Protein AF-A0A482Z2C3-F1 (afdb_monomer_lite)

Secondary structure (DSSP, 8-state):
-PPP-----SS-HHHHHHHHHHHHHTTSSPPP--S----------PPP-S-SPPPPEEETTEEEPEEE-TTT--EEESS-TT-SSTT-----B-HHHHHSTTSSPTT-BPPPHHHHHHHTGGGT--SHHHHHHSTT------EEETTTTTEEESTTTEEEEE---SS--EEEEE-GGG--S---SEEEESS--TTSBBB---EE-

Sequence (205 aa):
TKKAYLVISDVSKKIAKDIKADLVIRGTFKTPTSATPPEIEIKRFSPPPLPLPLPAISFKGLTYKQVVSPYTKKVWLDRNLGAEKVAADGGYYKLEQAKKIGTCPFGFDMPSWKTLEAETTGAGVKNVDDAFNSFLAIPAAGFKNIVNKYRLTSQGSLVAMWVNDKEKNSLTILDNRVGGGDMTPLQFVHNSNPANGFSVRCVKD

Radius of gyration: 23.28 Å; chains: 1; bounding box: 59×38×66 Å

pLDDT: mean 81.71, std 19.55, range [36.03, 98.38]

Structure (mmCIF, N/CA/C/O backbone):
data_AF-A0A482Z2C3-F1
#
_entry.id   AF-A0A482Z2C3-F1
#
loop_
_atom_site.group_PDB
_atom_site.id
_atom_site.type_symbol
_atom_site.label_atom_id
_atom_site.label_alt_id
_atom_site.label_comp_id
_atom_site.label_asym_id
_atom_site.label_entity_id
_atom_site.label_seq_id
_atom_site.pdbx_PDB_ins_code
_atom_site.Cartn_x
_atom_site.Cartn_y
_atom_site.Cartn_z
_atom_site.occupancy
_atom_site.B_iso_or_equiv
_atom_site.auth_seq_id
_atom_site.auth_comp_id
_atom_site.auth_asym_id
_atom_site.auth_atom_id
_atom_site.pdbx_PDB_model_num
ATOM 1 N N . THR A 1 1 ? -20.191 15.382 48.439 1.00 42.34 1 THR A N 1
ATOM 2 C CA . THR A 1 1 ? -20.975 16.044 47.371 1.00 42.34 1 THR A CA 1
ATOM 3 C C . THR A 1 1 ? -20.406 15.669 46.009 1.00 42.34 1 THR A C 1
ATOM 5 O O . THR A 1 1 ? -19.441 16.269 45.557 1.00 42.34 1 THR A O 1
ATOM 8 N N . LYS A 1 2 ? -20.932 14.623 45.357 1.00 40.09 2 LYS A N 1
ATOM 9 C CA . LYS A 1 2 ? -20.481 14.238 44.008 1.00 40.09 2 LYS A CA 1
ATOM 10 C C . LYS A 1 2 ? -21.365 14.938 42.974 1.00 40.09 2 LYS A C 1
ATOM 12 O O . LYS A 1 2 ? -22.570 14.718 42.955 1.00 40.09 2 LYS A O 1
ATOM 17 N N . LYS A 1 3 ? -20.774 15.818 42.162 1.00 42.91 3 LYS A N 1
ATOM 18 C CA . LYS A 1 3 ? -21.429 16.412 40.988 1.00 42.91 3 LYS A CA 1
ATOM 19 C C . LYS A 1 3 ? -21.532 15.334 39.902 1.00 42.91 3 LYS A C 1
ATOM 21 O O . LYS A 1 3 ? -20.558 14.624 39.666 1.00 42.91 3 LYS A O 1
ATOM 26 N N . ALA A 1 4 ? -22.696 15.196 39.272 1.00 46.28 4 ALA A N 1
ATOM 27 C CA . ALA A 1 4 ? -22.855 14.331 38.110 1.00 46.28 4 ALA A CA 1
ATOM 28 C C . ALA A 1 4 ? -22.290 15.044 36.876 1.00 46.28 4 ALA A C 1
ATOM 30 O O . ALA A 1 4 ? -22.650 16.188 36.596 1.00 46.28 4 ALA A O 1
ATOM 31 N N . TYR A 1 5 ? -21.398 14.369 36.156 1.00 46.47 5 TYR A N 1
ATOM 32 C CA . TYR A 1 5 ? -20.830 14.846 34.902 1.00 46.47 5 TYR A CA 1
ATOM 33 C C . TYR A 1 5 ? -21.137 13.826 33.813 1.00 46.47 5 TYR A C 1
ATOM 35 O O . TYR A 1 5 ? -20.939 12.629 34.010 1.00 46.47 5 TYR A O 1
ATOM 43 N N . LEU A 1 6 ? -21.600 14.310 32.664 1.00 53.69 6 LEU A N 1
ATOM 44 C CA . LEU A 1 6 ? -21.625 13.535 31.432 1.00 53.69 6 LEU A CA 1
ATOM 45 C C . LEU A 1 6 ? -20.291 13.777 30.724 1.00 53.69 6 LEU A C 1
ATOM 47 O O . LEU A 1 6 ? -20.011 14.899 30.301 1.00 53.69 6 LEU A O 1
ATOM 51 N N . VAL A 1 7 ? -19.456 12.744 30.641 1.00 55.78 7 VAL A N 1
ATOM 52 C CA . VAL A 1 7 ? -18.196 12.803 29.895 1.00 55.78 7 VAL A CA 1
ATOM 53 C C . VAL A 1 7 ? -18.480 12.356 28.466 1.00 55.78 7 VAL A C 1
ATOM 55 O O . VAL A 1 7 ? -18.933 11.237 28.247 1.00 55.78 7 VAL A O 1
ATOM 58 N N . ILE A 1 8 ? -18.233 13.246 27.507 1.00 54.41 8 ILE A N 1
ATOM 59 C CA . ILE A 1 8 ? -18.335 12.967 26.073 1.00 54.41 8 ILE A CA 1
ATOM 60 C C . ILE A 1 8 ? -16.905 13.007 25.526 1.00 54.41 8 ILE A C 1
ATOM 62 O O . ILE A 1 8 ? -16.284 14.071 25.535 1.00 54.41 8 ILE A O 1
ATOM 66 N N . SER A 1 9 ? -16.368 11.858 25.112 1.00 62.22 9 SER A N 1
ATOM 67 C CA . SER A 1 9 ? -15.068 11.750 24.437 1.00 62.22 9 SER A CA 1
ATOM 68 C C . SER A 1 9 ? -15.247 11.606 22.922 1.00 62.22 9 SER A C 1
ATOM 70 O O . SER A 1 9 ? -16.359 11.403 22.438 1.00 62.22 9 SER A O 1
ATOM 72 N N . ASP A 1 10 ? -14.150 11.759 22.175 1.00 64.94 10 ASP A N 1
ATOM 73 C CA . ASP A 1 10 ? -14.062 11.416 20.744 1.00 64.94 10 ASP A CA 1
ATOM 74 C C . ASP A 1 10 ? -14.979 12.223 19.802 1.00 64.94 10 ASP A C 1
ATOM 76 O O . ASP A 1 10 ? -15.308 11.795 18.698 1.00 64.94 10 ASP A O 1
ATOM 80 N N . VAL A 1 11 ? -15.351 13.442 20.211 1.00 67.56 11 VAL A N 1
ATOM 81 C CA . VAL A 1 11 ? -16.092 14.408 19.385 1.00 67.56 11 VAL A CA 1
ATOM 82 C C . VAL A 1 11 ? -15.354 15.742 19.274 1.00 67.56 11 VAL A C 1
ATOM 84 O O . VAL A 1 11 ? -14.621 16.159 20.173 1.00 67.56 11 VAL A O 1
ATOM 87 N N . SER A 1 12 ? -15.572 16.466 18.172 1.00 70.06 12 SER A N 1
ATOM 88 C CA . SER A 1 12 ? -15.035 17.822 18.019 1.00 70.06 12 SER A CA 1
ATOM 89 C C . SER A 1 12 ? -15.677 18.796 19.018 1.00 70.06 12 SER A C 1
ATOM 91 O O . SER A 1 12 ? -16.823 18.623 19.440 1.00 70.06 12 SER A O 1
ATOM 93 N N . LYS A 1 13 ? -14.976 19.893 19.344 1.00 69.25 13 LYS A N 1
ATOM 94 C CA . LYS A 1 13 ? -15.501 20.957 20.228 1.00 69.25 13 LYS A CA 1
ATOM 95 C C . LYS A 1 13 ? -16.851 21.516 19.760 1.00 69.25 13 LYS A C 1
ATOM 97 O O . LYS A 1 13 ? -17.661 21.921 20.590 1.00 69.25 13 LYS A O 1
ATOM 102 N N . LYS A 1 14 ? -17.084 21.539 18.443 1.00 73.81 14 LYS A N 1
ATOM 103 C CA . LYS A 1 14 ? -18.344 21.987 17.840 1.00 73.81 14 LYS A CA 1
ATOM 104 C C . LYS A 1 14 ? -19.483 21.023 18.183 1.00 73.81 14 LYS A C 1
ATOM 106 O O . LYS A 1 14 ? -20.462 21.443 18.784 1.00 73.81 14 LYS A O 1
ATOM 111 N N . ILE A 1 15 ? -19.284 19.730 17.924 1.00 61.50 15 ILE A N 1
ATOM 112 C CA . ILE A 1 15 ? -20.267 18.674 18.214 1.00 61.50 15 ILE A CA 1
ATOM 113 C C . ILE A 1 15 ? -20.588 18.620 19.715 1.00 61.50 15 ILE A C 1
ATOM 115 O O . ILE A 1 15 ? -21.753 18.541 20.092 1.00 61.50 15 ILE A O 1
ATOM 119 N N . ALA A 1 16 ? -19.583 18.748 20.586 1.00 70.38 16 ALA A N 1
ATOM 120 C CA . ALA A 1 16 ? -19.804 18.794 22.034 1.00 70.38 16 ALA A CA 1
ATOM 121 C C . ALA A 1 16 ? -20.709 19.968 22.463 1.00 70.38 16 ALA A C 1
ATOM 123 O O . ALA A 1 16 ? -21.526 19.829 23.377 1.00 70.38 16 ALA A O 1
ATOM 124 N N . LYS A 1 17 ? -20.577 21.128 21.806 1.00 75.31 17 LYS A N 1
ATOM 125 C CA . LYS A 1 17 ? -21.397 22.316 22.079 1.00 75.31 17 LYS A CA 1
ATOM 126 C C . LYS A 1 17 ? -22.841 22.121 21.618 1.00 75.31 17 LYS A C 1
ATOM 128 O O . LYS A 1 17 ? -23.755 22.497 22.349 1.00 75.31 17 LYS A O 1
ATOM 133 N N . ASP A 1 18 ? -23.026 21.493 20.463 1.00 73.94 18 ASP A N 1
ATOM 134 C CA . ASP A 1 18 ? -24.343 21.215 19.889 1.00 73.94 18 ASP A CA 1
ATOM 135 C C . ASP A 1 18 ? -25.102 20.175 20.731 1.00 73.94 18 ASP A C 1
ATOM 137 O O . ASP A 1 18 ? -26.259 20.395 21.082 1.00 73.94 18 ASP A O 1
ATOM 141 N N . ILE A 1 19 ? -24.422 19.108 21.178 1.00 68.56 19 ILE A N 1
ATOM 142 C CA . ILE A 1 19 ? -24.988 18.111 22.106 1.00 68.56 19 ILE A CA 1
ATOM 143 C C . ILE A 1 19 ? -25.403 18.773 23.421 1.00 68.56 19 ILE A C 1
ATOM 145 O O . ILE A 1 19 ? -26.490 18.522 23.935 1.00 68.56 19 ILE A O 1
ATOM 149 N N . LYS A 1 20 ? -24.562 19.655 23.973 1.00 76.75 20 LYS A N 1
ATOM 150 C CA . LYS A 1 20 ? -24.897 20.384 25.200 1.00 76.75 20 LYS A CA 1
ATOM 151 C C . LYS A 1 20 ? -26.154 21.242 25.024 1.00 76.75 20 LYS A C 1
ATOM 153 O O . LYS A 1 20 ? -26.979 21.277 25.931 1.00 76.75 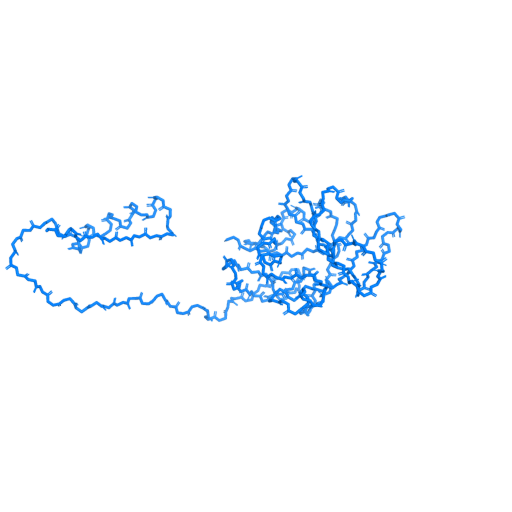20 LYS A O 1
ATOM 158 N N . ALA A 1 21 ? -26.293 21.934 23.895 1.00 73.06 21 ALA A N 1
ATOM 159 C CA . ALA A 1 21 ? -27.466 22.757 23.609 1.00 73.06 21 ALA A CA 1
ATOM 160 C C . ALA A 1 21 ? -28.736 21.902 23.467 1.00 73.06 21 ALA A C 1
ATOM 162 O O . ALA A 1 21 ? -29.752 22.209 24.084 1.00 73.06 21 ALA A O 1
ATOM 163 N N . ASP A 1 22 ? -28.654 20.792 22.733 1.00 72.12 22 ASP A N 1
ATOM 164 C CA . ASP A 1 22 ? -29.759 19.850 22.535 1.00 72.12 22 ASP A CA 1
ATOM 165 C C . ASP A 1 22 ? -30.217 19.202 23.855 1.00 72.12 22 ASP A C 1
ATOM 167 O O . ASP A 1 22 ? -31.411 19.158 24.141 1.00 72.12 22 ASP A O 1
ATOM 171 N N . LEU A 1 23 ? -29.286 18.800 24.729 1.00 64.00 23 LEU A N 1
ATOM 172 C CA . LEU A 1 23 ? -29.603 18.227 26.046 1.00 64.00 23 LEU A CA 1
ATOM 173 C C . LEU A 1 23 ? -30.301 19.213 26.996 1.00 64.00 23 LEU A C 1
ATOM 175 O O . LEU A 1 23 ? -31.084 18.794 27.855 1.00 64.00 23 LEU A O 1
ATOM 179 N N . VAL A 1 24 ? -30.010 20.510 26.859 1.00 66.56 24 VAL A N 1
ATOM 180 C CA . VAL A 1 24 ? -30.693 21.581 27.598 1.00 66.56 24 VAL A CA 1
ATOM 181 C C . VAL A 1 24 ? -32.095 21.804 27.027 1.00 66.56 24 VAL A C 1
ATOM 183 O O . VAL A 1 24 ? -33.053 21.887 27.791 1.00 66.56 24 VAL A O 1
ATOM 186 N N . ILE A 1 25 ? -32.236 21.824 25.697 1.00 66.38 25 ILE A N 1
ATOM 187 C CA . ILE A 1 25 ? -33.523 22.002 25.002 1.00 66.38 25 ILE A CA 1
ATOM 188 C C . ILE A 1 25 ? -34.478 20.832 25.278 1.00 66.38 25 ILE A C 1
ATOM 190 O O . ILE A 1 25 ? -35.661 21.046 25.528 1.00 66.38 25 ILE A O 1
ATOM 194 N N . ARG A 1 26 ? -33.971 19.594 25.297 1.00 58.97 26 ARG A N 1
ATOM 195 C CA . ARG A 1 26 ? -34.762 18.377 25.560 1.00 58.97 26 ARG A CA 1
ATOM 196 C C . ARG A 1 26 ? -35.126 18.178 27.032 1.00 58.97 26 ARG A C 1
ATOM 198 O O . ARG A 1 26 ? -35.707 17.154 27.382 1.00 58.97 26 ARG A O 1
ATOM 205 N N . GLY A 1 27 ? -34.762 19.108 27.918 1.00 56.28 27 GLY A N 1
ATOM 206 C CA . GLY A 1 27 ? -35.081 19.040 29.348 1.00 56.28 27 GLY A CA 1
ATOM 207 C C . GLY A 1 27 ? -34.382 17.905 30.111 1.00 56.28 27 GLY A C 1
ATOM 208 O O . GLY A 1 27 ? -34.637 17.725 31.300 1.00 56.28 27 GLY A O 1
ATOM 209 N N . THR A 1 28 ? -33.484 17.160 29.457 1.00 53.22 28 THR A N 1
ATOM 210 C CA . THR A 1 28 ? -32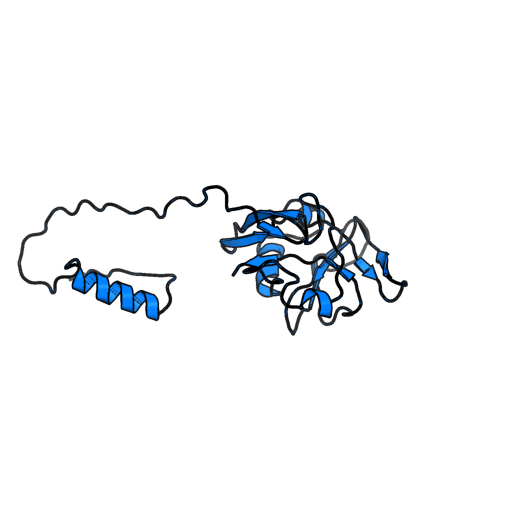.655 16.093 30.047 1.00 53.22 28 THR A CA 1
ATOM 211 C C . THR A 1 28 ? -31.584 16.620 30.998 1.00 53.22 28 THR A C 1
ATOM 213 O O . THR A 1 28 ? -31.044 15.872 31.809 1.00 53.22 28 THR A O 1
ATOM 216 N N . PHE A 1 29 ? -31.296 17.918 30.933 1.00 49.09 29 PHE A N 1
ATOM 217 C CA . PHE A 1 29 ? -30.485 18.633 31.904 1.00 49.09 29 PHE A CA 1
ATOM 218 C C . PHE A 1 29 ? -31.367 19.690 32.574 1.00 49.09 29 PHE A C 1
ATOM 220 O O . PHE A 1 29 ? -31.613 20.753 32.010 1.00 49.09 29 PHE A O 1
ATOM 227 N N . LYS A 1 30 ? -31.863 19.403 33.781 1.00 50.94 30 LYS A N 1
ATOM 228 C CA . LYS A 1 30 ? -32.487 20.422 34.633 1.00 50.94 30 LYS A CA 1
ATOM 229 C C . LYS A 1 30 ? -31.436 20.997 35.571 1.00 50.94 30 LYS A C 1
ATOM 231 O O . LYS A 1 30 ? -30.691 20.254 36.211 1.00 50.94 30 LYS A O 1
ATOM 236 N N . THR A 1 31 ? -31.389 22.320 35.686 1.00 46.81 31 THR A N 1
ATOM 237 C CA . THR A 1 31 ? -30.753 22.981 36.829 1.00 46.81 31 THR A CA 1
ATOM 238 C C . THR A 1 31 ? -31.419 22.445 38.104 1.00 46.81 31 THR A C 1
ATOM 240 O O . THR A 1 31 ? -32.646 22.359 38.145 1.00 46.81 31 THR A O 1
ATOM 243 N N . PRO A 1 32 ? -30.659 22.001 39.117 1.00 44.28 32 PRO A N 1
ATOM 244 C CA . PRO A 1 32 ? -31.225 21.209 40.202 1.00 44.28 32 PRO A CA 1
ATOM 245 C C . PRO A 1 32 ? -32.187 22.043 41.057 1.00 44.28 32 PRO A C 1
ATOM 247 O O . PRO A 1 32 ? -31.799 23.051 41.642 1.00 44.28 32 PRO A O 1
ATOM 250 N N . THR A 1 33 ? -33.444 21.606 41.153 1.00 48.34 33 THR A N 1
ATOM 251 C CA . THR A 1 33 ? -34.429 22.111 42.120 1.00 48.34 33 THR A CA 1
ATOM 252 C C . THR A 1 33 ? -35.294 20.930 42.588 1.00 48.34 33 THR A C 1
ATOM 254 O O . THR A 1 33 ? -36.102 20.419 41.825 1.00 48.34 33 THR A O 1
ATOM 257 N N . SER A 1 34 ? -35.100 20.509 43.846 1.00 44.84 34 SER A N 1
ATOM 258 C CA . SER A 1 34 ? -35.964 19.617 44.655 1.00 44.84 34 SER A CA 1
ATOM 259 C C . SER A 1 34 ? -35.967 18.078 44.436 1.00 44.84 34 SER A C 1
ATOM 261 O O . SER A 1 34 ? -36.562 17.538 43.512 1.00 44.84 34 SER A O 1
ATOM 263 N N . ALA A 1 35 ? -35.280 17.387 45.360 1.00 50.75 35 ALA A N 1
ATOM 264 C CA . ALA A 1 35 ? -35.746 16.397 46.357 1.00 50.75 35 ALA A CA 1
ATOM 265 C C . ALA A 1 35 ? -36.648 15.170 46.049 1.00 50.75 35 ALA A C 1
ATOM 267 O O . ALA A 1 35 ? -37.301 14.688 46.974 1.00 50.75 35 ALA A O 1
ATOM 268 N N . THR A 1 36 ? -36.639 14.549 44.866 1.00 44.94 36 THR A N 1
ATOM 269 C CA . THR A 1 36 ? -36.978 13.100 44.780 1.00 44.94 36 THR A CA 1
ATOM 270 C C . THR A 1 36 ? -36.330 12.457 43.546 1.00 44.94 36 THR A C 1
ATOM 272 O O . THR A 1 36 ? -36.512 12.995 42.454 1.00 44.94 36 THR A O 1
ATOM 275 N N . PRO A 1 37 ? -35.552 11.358 43.655 1.00 40.34 37 PRO A N 1
ATOM 276 C CA . PRO A 1 37 ? -34.931 10.744 42.487 1.00 40.34 37 PRO A CA 1
ATOM 277 C C . PRO A 1 37 ? -35.918 9.794 41.789 1.00 40.34 37 PRO A C 1
ATOM 279 O O . PRO A 1 37 ? -36.349 8.827 42.416 1.00 40.34 37 PRO A O 1
ATOM 282 N N . PRO A 1 38 ? -36.273 10.018 40.511 1.00 40.44 38 PRO A N 1
ATOM 283 C CA . PRO A 1 38 ? -36.929 8.990 39.714 1.00 40.44 38 PRO A CA 1
ATOM 284 C C . PRO A 1 38 ? -35.944 7.850 39.421 1.00 40.44 38 PRO A C 1
ATOM 286 O O . PRO A 1 38 ? -34.760 8.086 39.166 1.00 40.44 38 PRO A O 1
ATOM 289 N N . GLU A 1 39 ? -36.438 6.614 39.446 1.00 38.44 39 GLU A N 1
ATOM 290 C CA . GLU A 1 39 ? -35.716 5.439 38.963 1.00 38.44 39 GLU A CA 1
ATOM 291 C C . GLU A 1 39 ? -35.520 5.581 37.447 1.00 38.44 39 GLU A C 1
ATOM 293 O O . GLU A 1 39 ? -36.470 5.538 36.667 1.00 38.44 39 GLU A O 1
ATOM 298 N N . ILE A 1 40 ? -34.285 5.862 37.027 1.00 37.97 40 ILE A N 1
ATOM 299 C CA . ILE A 1 40 ? -33.948 6.025 35.613 1.00 37.97 40 ILE A CA 1
ATOM 300 C C . ILE A 1 40 ? -33.569 4.653 35.068 1.00 37.97 40 ILE A C 1
ATOM 302 O O . ILE A 1 40 ? -32.478 4.145 35.336 1.00 37.97 40 ILE A O 1
ATOM 306 N N . GLU A 1 41 ? -34.449 4.084 34.250 1.00 38.03 41 GLU A N 1
ATOM 307 C CA . GLU A 1 41 ? -34.100 2.977 33.368 1.00 38.03 41 GLU A CA 1
ATOM 308 C C . GLU A 1 41 ? -33.098 3.498 32.324 1.00 38.03 41 GLU A C 1
ATOM 310 O O . GLU A 1 41 ? -33.445 4.171 31.349 1.00 38.03 41 GLU A O 1
ATOM 315 N N . ILE A 1 42 ? -31.808 3.248 32.561 1.00 38.28 42 ILE A N 1
ATOM 316 C CA . ILE A 1 42 ? -30.740 3.618 31.632 1.00 38.28 42 ILE A CA 1
ATOM 317 C C . ILE A 1 42 ? -30.855 2.700 30.413 1.00 38.28 42 ILE A C 1
ATOM 319 O O . ILE A 1 42 ? -30.215 1.648 30.350 1.00 38.28 42 ILE A O 1
ATOM 323 N N . LYS A 1 43 ? -31.630 3.113 29.402 1.00 36.03 43 LYS A N 1
ATOM 324 C CA . LYS A 1 43 ? -31.484 2.560 28.054 1.00 36.03 43 LYS A CA 1
ATOM 325 C C . LYS A 1 43 ? -30.120 2.984 27.534 1.00 36.03 43 LYS A C 1
ATOM 327 O O . LYS A 1 43 ? -29.953 4.057 26.958 1.00 36.03 43 LYS A O 1
ATOM 332 N N . ARG A 1 44 ? -29.119 2.135 27.770 1.00 36.19 44 ARG A N 1
ATOM 333 C CA . ARG A 1 44 ? -27.849 2.217 27.059 1.00 36.19 44 ARG A CA 1
ATOM 334 C C . ARG A 1 44 ? -28.193 2.050 25.584 1.00 36.19 44 ARG A C 1
ATOM 336 O O . ARG A 1 44 ? -28.506 0.946 25.148 1.00 36.19 44 ARG A O 1
ATOM 343 N N . PHE A 1 45 ? -28.150 3.132 24.814 1.00 37.91 45 PHE A N 1
ATOM 344 C CA . PHE A 1 45 ? -27.911 2.986 23.389 1.00 37.91 45 PHE A CA 1
ATOM 345 C C . PHE A 1 45 ? -26.480 2.473 23.270 1.00 37.91 45 PHE A C 1
ATOM 347 O O . PHE A 1 45 ? -25.524 3.245 23.252 1.00 37.91 45 PHE A O 1
ATOM 354 N N . SER A 1 46 ? -26.329 1.149 23.271 1.00 36.66 46 SER A N 1
ATOM 355 C CA . SER A 1 46 ? -25.154 0.536 22.675 1.00 36.66 46 SER A CA 1
ATOM 356 C C . SER A 1 46 ? -25.045 1.135 21.270 1.00 36.66 46 SER A C 1
ATOM 358 O O . SER A 1 46 ? -26.057 1.119 20.556 1.00 36.66 46 SER A O 1
ATOM 360 N N . PRO A 1 47 ? -23.899 1.709 20.859 1.00 45.50 47 PRO A N 1
ATOM 361 C CA . PRO A 1 47 ? -23.708 2.018 19.449 1.00 45.50 47 PRO A CA 1
ATOM 362 C C . PRO A 1 47 ? -24.089 0.758 18.657 1.00 45.50 47 PRO A C 1
ATOM 364 O O . PRO A 1 47 ? -23.733 -0.341 19.106 1.00 45.50 47 PRO A O 1
ATOM 367 N N . PRO A 1 48 ? -24.862 0.870 17.557 1.00 48.28 48 PRO A N 1
ATOM 368 C CA . PRO A 1 48 ? -25.165 -0.291 16.739 1.00 48.28 48 PRO A CA 1
ATOM 369 C C . PRO A 1 48 ? -23.851 -1.030 16.474 1.00 48.28 48 PRO A C 1
ATOM 371 O O . PRO A 1 48 ? -22.856 -0.368 16.157 1.00 48.28 48 PRO A O 1
ATOM 374 N N . PRO A 1 49 ? -23.798 -2.360 16.634 1.00 44.62 49 PRO A N 1
ATOM 375 C CA . PRO A 1 49 ? -22.612 -3.100 16.244 1.00 44.62 49 PRO A CA 1
ATOM 376 C C . PRO A 1 49 ? -22.418 -2.828 14.751 1.00 44.62 49 PRO A C 1
ATOM 378 O O . PRO A 1 49 ? -23.287 -3.183 13.958 1.00 44.62 49 PRO A O 1
ATOM 381 N N . LEU A 1 50 ? -21.354 -2.133 14.342 1.00 50.66 50 LEU A N 1
ATOM 382 C CA . LEU A 1 50 ? -21.083 -1.978 12.915 1.00 50.66 50 LEU A CA 1
ATOM 383 C C . LEU A 1 50 ? -20.116 -3.081 12.451 1.00 50.66 50 LEU A C 1
ATOM 385 O O . LEU A 1 50 ? -19.120 -3.298 13.147 1.00 50.66 50 LEU A O 1
ATOM 389 N N . PRO A 1 51 ? -20.349 -3.717 11.274 1.00 57.72 51 PRO A N 1
ATOM 390 C CA . PRO A 1 51 ? -21.260 -3.238 10.225 1.00 57.72 51 PRO A CA 1
ATOM 391 C C . PRO A 1 51 ? -22.188 -4.294 9.564 1.00 57.72 51 PRO A C 1
ATOM 393 O O . PRO A 1 51 ? -21.792 -5.419 9.263 1.00 57.72 51 PRO A O 1
ATOM 396 N N . LEU A 1 52 ? -23.418 -3.868 9.220 1.00 58.31 52 LEU A N 1
ATOM 397 C CA . LEU A 1 52 ? -24.071 -4.269 7.956 1.00 58.31 52 LEU A CA 1
ATOM 398 C C . LEU A 1 52 ? -23.030 -4.170 6.829 1.00 58.31 52 LEU A C 1
ATOM 400 O O . LEU A 1 52 ? -22.240 -3.229 6.871 1.00 58.31 52 LEU A O 1
ATOM 404 N N . PRO A 1 53 ? -22.996 -5.064 5.825 1.00 70.31 53 PRO A N 1
ATOM 405 C CA . PRO A 1 53 ? -21.954 -5.026 4.804 1.00 70.31 53 PRO A CA 1
ATOM 406 C C . PRO A 1 53 ? -21.844 -3.616 4.210 1.00 70.31 53 PRO A C 1
ATOM 408 O O . PRO A 1 53 ? -22.813 -3.090 3.660 1.00 70.31 53 PRO A O 1
ATOM 411 N N . LEU A 1 54 ? -20.673 -2.988 4.385 1.00 83.50 54 LEU A N 1
ATOM 412 C CA . LEU A 1 54 ? -20.405 -1.670 3.817 1.00 83.50 54 LEU A CA 1
ATOM 413 C C . LEU A 1 54 ? -20.657 -1.736 2.306 1.00 83.50 54 LEU A C 1
ATOM 415 O O . LEU A 1 54 ? -20.302 -2.740 1.676 1.00 83.50 54 LEU A O 1
ATOM 419 N N . PRO A 1 55 ? -21.261 -0.694 1.712 1.00 87.62 55 PRO A N 1
ATOM 420 C CA . PRO A 1 55 ? -21.626 -0.732 0.308 1.00 87.62 55 PRO A CA 1
ATOM 421 C C . PRO A 1 55 ? -20.377 -0.933 -0.548 1.00 87.62 55 PRO A C 1
ATOM 423 O O . PRO A 1 55 ? -19.349 -0.286 -0.341 1.00 87.62 55 PRO A O 1
ATOM 426 N N . ALA A 1 56 ? -20.451 -1.840 -1.514 1.00 91.62 56 ALA A N 1
ATOM 427 C CA . ALA A 1 56 ? -19.362 -2.018 -2.460 1.00 91.62 56 ALA A CA 1
ATOM 428 C C . ALA A 1 56 ? -19.185 -0.757 -3.321 1.00 91.62 56 ALA A C 1
ATOM 430 O O . ALA A 1 56 ? -20.144 -0.037 -3.607 1.00 91.62 56 ALA A O 1
ATOM 431 N N . ILE A 1 57 ? -17.954 -0.497 -3.749 1.00 93.19 57 ILE A N 1
ATOM 432 C CA . ILE A 1 57 ? -17.600 0.672 -4.552 1.00 93.19 57 ILE A CA 1
ATOM 433 C C . ILE A 1 57 ? -17.258 0.200 -5.955 1.00 93.19 57 ILE A C 1
ATOM 435 O O . ILE A 1 57 ? -16.311 -0.561 -6.140 1.00 93.19 57 ILE A O 1
ATOM 439 N N . SER A 1 58 ? -18.003 0.674 -6.950 1.00 95.75 58 SER A N 1
ATOM 440 C CA . SER A 1 58 ? -17.655 0.469 -8.356 1.00 95.75 58 SER A CA 1
ATOM 441 C C . SER A 1 58 ? -16.745 1.597 -8.819 1.00 95.75 58 SER A C 1
ATOM 443 O O . SER A 1 58 ? -17.126 2.765 -8.795 1.00 95.75 58 SER A O 1
ATOM 445 N N . PHE A 1 59 ? -15.529 1.258 -9.231 1.00 95.75 59 PHE A N 1
ATOM 446 C CA . PHE A 1 59 ? -14.530 2.228 -9.646 1.00 95.75 59 PHE A CA 1
ATOM 447 C C . PHE A 1 59 ? -13.660 1.675 -10.773 1.00 95.75 59 PHE A C 1
ATOM 449 O O . PHE A 1 59 ? -13.070 0.604 -10.646 1.00 95.75 59 PHE A O 1
ATOM 456 N N . LYS A 1 60 ? -13.575 2.421 -11.884 1.00 93.44 60 LYS A N 1
ATOM 457 C CA . LYS A 1 60 ? -12.794 2.056 -13.085 1.00 93.44 60 LYS A CA 1
ATOM 458 C C . LYS A 1 60 ? -13.060 0.619 -13.571 1.00 93.44 60 LYS A C 1
ATOM 460 O O . LYS A 1 60 ? -12.132 -0.100 -13.918 1.00 93.44 60 LYS A O 1
ATOM 465 N N . GLY A 1 61 ? -14.330 0.207 -13.573 1.00 94.31 61 GLY A N 1
ATOM 466 C CA . GLY A 1 61 ? -14.756 -1.118 -14.042 1.00 94.31 61 GLY A CA 1
ATOM 467 C C . GLY A 1 61 ? -14.565 -2.263 -13.042 1.00 94.31 61 GLY A C 1
ATOM 468 O O . GLY A 1 61 ? -14.883 -3.399 -13.371 1.00 94.31 61 GLY A O 1
ATOM 469 N N . LEU A 1 62 ? -14.088 -1.985 -11.826 1.00 94.94 62 LEU A N 1
ATOM 470 C CA . LEU A 1 62 ? -13.907 -2.980 -10.769 1.00 94.94 62 LEU A CA 1
ATOM 471 C C . LEU A 1 62 ? -14.802 -2.671 -9.571 1.00 94.94 62 LEU A C 1
ATOM 473 O O . LEU A 1 62 ? -15.006 -1.510 -9.215 1.00 94.94 62 LEU A O 1
ATOM 477 N N . THR A 1 63 ? -15.302 -3.718 -8.920 1.00 95.94 63 THR A N 1
ATOM 478 C CA . THR A 1 63 ? -16.057 -3.609 -7.670 1.00 95.94 63 THR A CA 1
ATOM 479 C C . THR A 1 63 ? -15.139 -3.925 -6.493 1.00 95.94 63 THR A C 1
ATOM 481 O O . THR A 1 63 ? -14.611 -5.032 -6.388 1.00 95.94 63 THR A O 1
ATOM 484 N N . TYR A 1 64 ? -14.956 -2.958 -5.600 1.00 96.44 64 TYR A N 1
ATOM 485 C CA . TYR A 1 64 ? -14.166 -3.075 -4.376 1.00 96.44 64 TYR A CA 1
ATOM 486 C C . TYR A 1 64 ? -15.086 -3.243 -3.178 1.00 96.44 64 TYR A C 1
ATOM 488 O O . TYR A 1 64 ? -16.134 -2.596 -3.091 1.00 96.44 64 TYR A O 1
ATOM 496 N N . LYS A 1 65 ? -14.681 -4.085 -2.230 1.00 95.44 65 LYS A N 1
ATOM 497 C CA . LYS A 1 65 ? -15.311 -4.107 -0.909 1.00 95.44 65 LYS A CA 1
ATOM 498 C C . LYS A 1 65 ? -14.591 -3.117 -0.006 1.00 95.44 65 LYS A C 1
ATOM 500 O O . LYS A 1 65 ? -13.454 -2.722 -0.263 1.00 95.44 65 LYS A O 1
ATOM 505 N N . GLN A 1 66 ? -15.272 -2.731 1.059 1.00 95.06 66 GLN A N 1
ATOM 506 C CA . GLN A 1 66 ? -14.692 -1.914 2.110 1.00 95.06 66 GLN A CA 1
ATOM 507 C C . GLN A 1 66 ? -14.376 -2.800 3.316 1.00 95.06 66 GLN A C 1
ATOM 509 O O . GLN A 1 66 ? -15.210 -3.612 3.720 1.00 95.06 66 GLN A O 1
ATOM 514 N N . VAL A 1 67 ? -13.184 -2.635 3.886 1.00 94.44 67 VAL A N 1
ATOM 515 C CA . VAL A 1 67 ? -12.742 -3.320 5.107 1.00 94.44 67 VAL A CA 1
ATOM 516 C C . VAL A 1 67 ? -12.412 -2.290 6.178 1.00 94.44 67 VAL A C 1
ATOM 518 O O . VAL A 1 67 ? -11.799 -1.263 5.896 1.00 94.44 67 VAL A O 1
ATOM 521 N N . VAL A 1 68 ? -12.852 -2.538 7.408 1.00 93.06 68 VAL A N 1
ATOM 522 C CA . VAL A 1 68 ? -12.582 -1.650 8.545 1.00 93.06 68 VAL A CA 1
ATOM 523 C C . VAL A 1 68 ? -11.319 -2.134 9.241 1.00 93.06 68 VAL A C 1
ATOM 525 O O . VAL A 1 68 ? -11.229 -3.306 9.603 1.00 93.06 68 VAL A O 1
ATOM 528 N N . SER A 1 69 ? -10.357 -1.237 9.444 1.00 93.75 69 SER A N 1
ATOM 529 C CA . SER A 1 69 ? -9.143 -1.555 10.190 1.00 93.75 69 SER A CA 1
ATOM 530 C C . SER A 1 69 ? -9.485 -1.958 11.630 1.00 93.75 69 SER A C 1
ATOM 532 O O . SER A 1 69 ? -10.191 -1.216 12.327 1.00 93.75 69 SER A O 1
ATOM 534 N N . PRO A 1 70 ? -8.955 -3.086 12.136 1.00 89.25 70 PRO A N 1
ATOM 535 C CA . PRO A 1 70 ? -9.084 -3.424 13.545 1.00 89.25 70 PRO A CA 1
ATOM 536 C C . PRO A 1 70 ? -8.268 -2.476 14.441 1.00 89.25 70 PRO A C 1
ATOM 538 O O . PRO A 1 70 ? -8.627 -2.323 15.610 1.00 89.25 70 PRO A O 1
ATOM 541 N N . TYR A 1 71 ? -7.250 -1.800 13.895 1.00 89.06 71 TYR A N 1
ATOM 542 C CA . TYR A 1 71 ? -6.286 -0.972 14.623 1.00 89.06 71 TYR A CA 1
ATOM 543 C C . TYR A 1 71 ? -6.685 0.506 14.663 1.00 89.06 71 TYR A C 1
ATOM 545 O O . TYR A 1 71 ? -6.775 1.094 15.737 1.00 89.06 71 TYR A O 1
ATOM 553 N N . THR A 1 72 ? -6.977 1.105 13.507 1.00 89.50 72 THR A N 1
ATOM 554 C CA . THR A 1 72 ? -7.233 2.553 13.378 1.00 89.50 72 THR A CA 1
ATOM 555 C C . THR A 1 72 ? -8.712 2.897 13.220 1.00 89.50 72 THR A C 1
ATOM 557 O O . THR A 1 72 ? -9.078 4.068 13.281 1.00 89.50 72 THR A O 1
ATOM 560 N N . LYS A 1 73 ? -9.562 1.888 12.975 1.00 91.62 73 LYS A N 1
ATOM 561 C CA . LYS A 1 73 ? -10.983 2.025 12.603 1.00 91.62 73 LYS A CA 1
ATOM 562 C C . LYS A 1 73 ? -11.235 2.755 11.278 1.00 91.62 73 LYS A C 1
ATOM 564 O O . LYS A 1 73 ? -12.392 2.967 10.921 1.00 91.62 73 LYS A O 1
ATOM 569 N N . LYS A 1 74 ? -10.182 3.071 10.516 1.00 94.00 74 LYS A N 1
ATOM 570 C CA . LYS A 1 74 ? -10.295 3.606 9.155 1.00 94.00 74 LYS A CA 1
ATOM 571 C C . LYS A 1 74 ? -10.864 2.570 8.202 1.00 94.00 74 LYS A C 1
ATOM 573 O O . LYS A 1 74 ? -10.736 1.363 8.421 1.00 94.00 74 LYS A O 1
ATOM 578 N N . VAL A 1 75 ? -11.469 3.048 7.122 1.00 96.12 75 VAL A N 1
ATOM 579 C CA . VAL A 1 75 ? -12.065 2.187 6.101 1.00 96.12 75 VAL A CA 1
ATOM 580 C C . VAL A 1 75 ? -11.151 2.132 4.886 1.00 96.12 75 VAL A C 1
ATOM 582 O O . VAL A 1 75 ? -10.792 3.157 4.321 1.00 96.12 75 VAL A O 1
ATOM 585 N N . TRP A 1 76 ? -10.785 0.931 4.464 1.00 97.56 76 TRP A N 1
ATOM 586 C CA . TRP A 1 76 ? -9.885 0.678 3.345 1.00 97.56 76 TRP A CA 1
ATOM 587 C C . TRP A 1 76 ? -10.619 -0.009 2.204 1.00 97.56 76 TRP A C 1
ATOM 589 O O . TRP A 1 76 ? -11.581 -0.747 2.428 1.00 97.56 76 TRP A O 1
ATOM 599 N N . LEU A 1 77 ? -10.132 0.177 0.977 1.00 97.62 77 LEU A N 1
ATOM 600 C CA . LEU A 1 77 ? -10.471 -0.759 -0.093 1.00 97.62 77 LEU A CA 1
ATOM 601 C C . LEU A 1 77 ? -9.814 -2.117 0.185 1.00 97.62 77 LEU A C 1
ATOM 603 O O . LEU A 1 77 ? -8.652 -2.193 0.596 1.00 97.62 77 LEU A O 1
ATOM 607 N N . ASP A 1 78 ? -10.548 -3.193 -0.090 1.00 96.94 78 ASP A N 1
ATOM 608 C CA . ASP A 1 78 ? -10.148 -4.574 0.207 1.00 96.94 78 ASP A CA 1
ATOM 609 C C . ASP A 1 78 ? -8.935 -5.083 -0.593 1.00 96.94 78 ASP A C 1
ATOM 611 O O . ASP A 1 78 ? -8.425 -6.168 -0.319 1.00 96.94 78 ASP A O 1
ATOM 615 N N . ARG A 1 79 ? -8.442 -4.323 -1.579 1.00 97.62 79 ARG A N 1
ATOM 616 C CA . ARG A 1 79 ? -7.292 -4.693 -2.422 1.00 97.62 79 ARG A CA 1
ATOM 617 C C . ARG A 1 79 ? -6.556 -3.491 -3.008 1.00 97.62 79 ARG A C 1
ATOM 619 O O . ARG A 1 79 ? -7.012 -2.353 -2.892 1.00 97.62 79 ARG A O 1
ATOM 626 N N . ASN A 1 80 ? -5.400 -3.756 -3.621 1.00 98.31 80 ASN A N 1
ATOM 627 C CA . ASN A 1 80 ? -4.662 -2.761 -4.396 1.00 98.31 80 ASN A CA 1
ATOM 628 C C . ASN A 1 80 ? -5.553 -2.217 -5.522 1.00 98.31 80 ASN A C 1
ATOM 630 O O . ASN A 1 80 ? -6.378 -2.937 -6.092 1.00 98.31 80 ASN A O 1
ATOM 634 N N . LEU A 1 81 ? -5.380 -0.946 -5.868 1.00 98.00 81 LEU A N 1
ATOM 635 C CA . LEU A 1 81 ? -6.128 -0.345 -6.961 1.00 98.00 81 LEU A CA 1
ATOM 636 C C . LEU A 1 81 ? -5.791 -1.042 -8.288 1.00 98.00 81 LEU A C 1
ATOM 638 O O . LEU A 1 81 ? -4.623 -1.219 -8.616 1.00 98.00 81 LEU A O 1
ATOM 642 N N . GLY A 1 82 ? -6.811 -1.424 -9.055 1.00 97.62 82 GLY A N 1
ATOM 643 C CA . GLY A 1 82 ? -6.669 -2.165 -10.312 1.00 97.62 82 GLY A CA 1
ATOM 644 C C . GLY A 1 82 ? -6.595 -3.685 -10.147 1.00 97.62 82 GLY A C 1
ATOM 645 O O . GLY A 1 82 ? -6.512 -4.385 -11.149 1.00 97.62 82 GLY A O 1
ATOM 646 N N . ALA A 1 83 ? -6.617 -4.211 -8.919 1.00 97.56 83 ALA A N 1
ATOM 647 C CA . ALA A 1 83 ? -6.642 -5.649 -8.682 1.00 97.56 83 ALA A CA 1
ATOM 648 C C . ALA A 1 83 ? -8.055 -6.226 -8.873 1.00 97.56 83 ALA A C 1
ATOM 650 O O . ALA A 1 83 ? -9.040 -5.670 -8.384 1.00 97.56 83 ALA A O 1
ATOM 651 N N . GLU A 1 84 ? -8.155 -7.382 -9.530 1.00 95.75 84 GLU A N 1
ATOM 652 C CA . GLU A 1 84 ? -9.431 -8.095 -9.716 1.00 95.75 84 GLU A CA 1
ATOM 653 C C . GLU A 1 84 ? -9.854 -8.888 -8.471 1.00 95.75 84 GLU A C 1
ATOM 655 O O . GLU A 1 84 ? -11.038 -9.145 -8.257 1.00 95.75 84 GLU A O 1
ATOM 660 N N . LYS A 1 85 ? -8.886 -9.284 -7.635 1.00 95.19 85 LYS A N 1
AT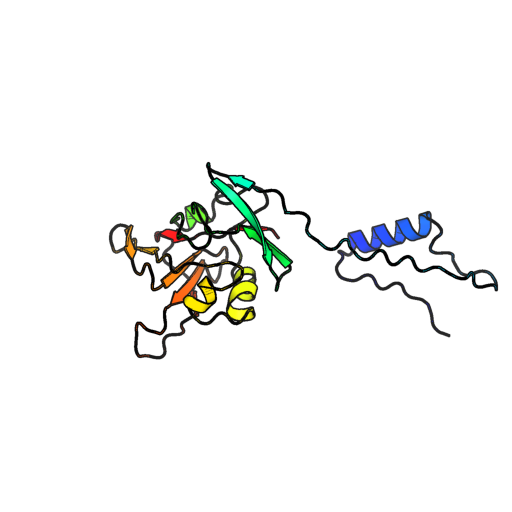OM 661 C CA . LYS A 1 85 ? -9.085 -10.125 -6.447 1.00 95.19 85 LYS A CA 1
ATOM 662 C C . LYS A 1 85 ? -8.270 -9.604 -5.265 1.00 95.19 85 LYS A C 1
ATOM 664 O O . LYS A 1 85 ? -7.299 -8.869 -5.442 1.00 95.19 85 LYS A O 1
ATOM 669 N N . VAL A 1 86 ? -8.710 -9.934 -4.047 1.00 95.19 86 VAL A N 1
ATOM 670 C CA . VAL A 1 86 ? -7.954 -9.643 -2.813 1.00 95.19 86 VAL A CA 1
ATOM 671 C C . VAL A 1 86 ? -6.565 -10.273 -2.914 1.00 95.19 86 VAL A C 1
ATOM 673 O O . VAL A 1 86 ? -6.430 -11.347 -3.495 1.00 95.19 86 VAL A O 1
ATOM 676 N N . ALA A 1 87 ? -5.555 -9.585 -2.379 1.00 94.38 87 ALA A N 1
ATOM 677 C CA . ALA A 1 87 ? -4.159 -10.018 -2.411 1.00 94.38 87 ALA A CA 1
ATOM 678 C C . ALA A 1 87 ? -3.557 -10.207 -3.820 1.00 94.38 87 ALA A C 1
ATOM 680 O O . ALA A 1 87 ? -2.581 -10.931 -3.980 1.00 94.38 87 ALA A O 1
ATOM 681 N N . ALA A 1 88 ? -4.116 -9.551 -4.843 1.00 96.00 88 ALA A N 1
ATOM 682 C CA . ALA A 1 88 ? -3.503 -9.455 -6.167 1.00 96.00 88 ALA A CA 1
ATOM 683 C C . ALA A 1 88 ? -2.842 -8.084 -6.379 1.00 96.00 88 ALA A C 1
ATOM 685 O O . ALA A 1 88 ? -3.262 -7.078 -5.800 1.00 96.00 88 ALA A O 1
ATOM 686 N N . ASP A 1 89 ? -1.820 -8.054 -7.232 1.00 95.88 89 ASP A N 1
ATOM 687 C CA . ASP A 1 89 ? -0.906 -6.917 -7.399 1.00 95.88 89 ASP A CA 1
ATOM 688 C C . ASP A 1 89 ? -1.606 -5.618 -7.805 1.00 95.88 89 ASP A C 1
ATOM 690 O O . ASP A 1 89 ? -1.352 -4.558 -7.232 1.00 95.88 89 ASP A O 1
ATOM 694 N N . GLY A 1 90 ? -2.530 -5.710 -8.761 1.00 95.94 90 GLY A N 1
ATOM 695 C CA . GLY A 1 90 ? -3.248 -4.564 -9.303 1.00 95.94 90 GLY A CA 1
ATOM 696 C C . GLY A 1 90 ? -2.401 -3.695 -10.233 1.00 95.94 90 GLY A C 1
ATOM 697 O O . GLY A 1 90 ? -1.576 -4.178 -11.006 1.00 95.94 90 GLY A O 1
ATOM 698 N N . GLY A 1 91 ? -2.680 -2.394 -10.224 1.00 97.19 91 GLY A N 1
ATOM 699 C CA . GLY A 1 91 ? -2.049 -1.408 -11.088 1.00 97.19 91 GLY A CA 1
ATOM 700 C C . GLY A 1 91 ? -0.752 -0.840 -10.512 1.00 97.19 91 GLY A C 1
ATOM 701 O O . GLY A 1 91 ? -0.607 -0.654 -9.305 1.00 97.19 91 GLY A O 1
ATOM 702 N N . TYR A 1 92 ? 0.159 -0.470 -11.413 1.00 98.19 92 TYR A N 1
ATOM 703 C CA . TYR A 1 92 ? 1.410 0.214 -11.091 1.00 98.19 92 TYR A CA 1
ATOM 704 C C . TYR A 1 92 ? 1.341 1.663 -11.565 1.00 98.19 92 TYR A C 1
ATOM 706 O O . TYR A 1 92 ? 1.214 1.924 -12.764 1.00 98.19 92 TYR A O 1
ATOM 714 N N . TYR A 1 93 ? 1.451 2.602 -10.633 1.00 98.00 93 TYR A N 1
ATOM 715 C CA . TYR A 1 93 ? 1.257 4.031 -10.875 1.00 98.00 93 TYR A CA 1
ATOM 716 C C . TYR A 1 93 ? 2.571 4.776 -10.669 1.00 98.00 93 TYR A C 1
ATOM 718 O O . TYR A 1 93 ? 3.312 4.443 -9.752 1.00 98.00 93 TYR A O 1
ATOM 726 N N . LYS A 1 94 ? 2.862 5.802 -11.475 1.00 97.44 94 LYS A N 1
ATOM 727 C CA . LYS A 1 94 ? 3.908 6.787 -11.124 1.00 97.44 94 LYS A CA 1
ATOM 728 C C . LYS A 1 94 ? 3.441 7.633 -9.943 1.00 97.44 94 LYS A C 1
ATOM 730 O O . LYS A 1 94 ? 2.233 7.790 -9.781 1.00 97.44 94 LYS A O 1
ATOM 735 N N . LEU A 1 95 ? 4.345 8.227 -9.166 1.00 95.69 95 LEU A N 1
ATOM 736 C CA . LEU A 1 95 ? 3.955 8.993 -7.973 1.00 95.69 95 LEU A CA 1
ATOM 737 C C . LEU A 1 95 ? 2.988 10.143 -8.302 1.00 95.69 95 LEU A C 1
ATOM 739 O O . LEU A 1 95 ? 1.954 10.279 -7.657 1.00 95.69 95 LEU A O 1
ATOM 743 N N . GLU A 1 96 ? 3.272 10.914 -9.354 1.00 94.62 96 GLU A N 1
ATOM 744 C CA . GLU A 1 96 ? 2.397 12.014 -9.799 1.00 94.62 96 GLU A CA 1
ATOM 745 C C . GLU A 1 96 ? 1.011 11.518 -10.228 1.00 94.62 96 GLU A C 1
ATOM 747 O O . GLU A 1 96 ? -0.010 12.146 -9.957 1.00 94.62 96 GLU A O 1
ATOM 752 N N . GLN A 1 97 ? 0.956 10.341 -10.856 1.00 95.94 97 GLN A N 1
ATOM 753 C CA . GLN A 1 97 ? -0.308 9.706 -11.207 1.00 95.94 97 GLN A CA 1
ATOM 754 C C . GLN A 1 97 ? -1.039 9.221 -9.950 1.00 95.94 97 GLN A C 1
ATOM 756 O O . GLN A 1 97 ? -2.245 9.417 -9.840 1.00 95.94 97 GLN A O 1
ATOM 761 N N . ALA A 1 98 ? -0.325 8.619 -8.998 1.00 96.31 98 ALA A N 1
ATOM 762 C CA . ALA A 1 98 ? -0.877 8.123 -7.743 1.00 96.31 98 ALA A CA 1
ATOM 763 C C . ALA A 1 98 ? -1.498 9.248 -6.898 1.00 96.31 98 ALA A C 1
ATOM 765 O O . ALA A 1 98 ? -2.577 9.069 -6.342 1.00 96.31 98 ALA A O 1
ATOM 766 N N . LYS A 1 99 ? -0.858 10.424 -6.875 1.00 93.81 99 LYS A N 1
ATOM 767 C CA . LYS A 1 99 ? -1.314 11.621 -6.149 1.00 93.81 99 LYS A CA 1
ATOM 768 C C . LYS A 1 99 ? -2.452 12.383 -6.830 1.00 93.81 99 LYS A C 1
ATOM 770 O O . LYS A 1 99 ? -3.055 13.254 -6.208 1.00 93.81 99 LYS A O 1
ATOM 775 N N . LYS A 1 100 ? -2.743 12.103 -8.102 1.00 93.88 100 LYS A N 1
ATOM 776 C CA . LYS A 1 100 ? -3.783 12.823 -8.841 1.00 93.88 100 LYS A CA 1
ATOM 777 C C . LYS A 1 100 ? -5.164 12.565 -8.225 1.00 93.88 100 LYS A C 1
ATOM 779 O O . LYS A 1 100 ? -5.544 11.417 -7.990 1.00 93.88 100 LYS A O 1
ATOM 784 N N . ILE A 1 101 ? -5.944 13.633 -8.040 1.00 89.62 101 ILE A N 1
ATOM 785 C CA . ILE A 1 101 ? -7.356 13.545 -7.637 1.00 89.62 101 ILE A CA 1
ATOM 786 C C . ILE A 1 101 ? -8.100 12.620 -8.612 1.00 89.62 101 ILE A C 1
ATOM 788 O O . ILE A 1 101 ? -7.957 12.739 -9.832 1.00 89.62 101 ILE A O 1
ATOM 792 N N . GLY A 1 102 ? -8.878 11.681 -8.074 1.00 90.69 102 GLY A N 1
ATOM 793 C CA . GLY A 1 102 ? -9.578 10.661 -8.862 1.00 90.69 102 GLY A CA 1
ATOM 794 C C . GLY A 1 102 ? -8.720 9.445 -9.230 1.00 90.69 102 GLY A C 1
ATOM 795 O O . GLY A 1 102 ? -9.155 8.590 -10.010 1.00 90.69 102 GLY A O 1
ATOM 796 N N . THR A 1 103 ? -7.501 9.322 -8.693 1.00 95.38 103 THR A N 1
ATOM 797 C CA . THR A 1 103 ? -6.797 8.036 -8.720 1.00 95.38 103 THR A CA 1
ATOM 798 C C . THR A 1 103 ? -7.467 7.037 -7.790 1.00 95.38 103 THR A C 1
ATOM 800 O O . THR A 1 103 ? -7.804 5.957 -8.273 1.00 95.38 103 THR A O 1
ATOM 803 N N . CYS A 1 104 ? -7.745 7.418 -6.542 1.00 96.94 104 CYS A N 1
ATOM 804 C CA . CYS A 1 104 ? -8.640 6.688 -5.645 1.00 96.94 104 CYS A CA 1
ATOM 805 C C . CYS A 1 104 ? -10.119 7.086 -5.874 1.00 96.94 104 CYS A C 1
ATOM 807 O O . CYS A 1 104 ? -10.381 8.165 -6.420 1.00 96.94 104 CYS A O 1
ATOM 809 N N . PRO A 1 105 ? -11.091 6.221 -5.513 1.00 95.88 105 PRO A N 1
ATOM 810 C CA . PRO A 1 105 ? -12.518 6.544 -5.582 1.00 95.88 105 PRO A CA 1
ATOM 811 C C . PRO A 1 105 ? -12.892 7.741 -4.703 1.00 95.88 105 PRO A C 1
ATOM 813 O O . PRO A 1 105 ? -12.204 8.045 -3.737 1.00 95.88 105 PRO A O 1
ATOM 816 N N . PHE A 1 106 ? -14.023 8.389 -4.991 1.00 91.88 106 PHE A N 1
ATOM 817 C CA . PHE A 1 106 ? -14.506 9.509 -4.178 1.00 91.88 106 PHE A CA 1
ATOM 818 C C . PHE A 1 106 ? -14.637 9.129 -2.693 1.00 91.88 106 PHE A C 1
ATOM 820 O O . PHE A 1 106 ? -15.228 8.102 -2.355 1.00 91.88 106 PHE A O 1
ATOM 827 N N . GLY A 1 107 ? -14.099 9.979 -1.814 1.00 91.19 107 GLY A N 1
ATOM 828 C CA . GLY A 1 107 ? -14.057 9.741 -0.370 1.00 91.19 107 GLY A CA 1
ATOM 829 C C . GLY A 1 107 ? -12.948 8.790 0.084 1.00 91.19 107 GLY A C 1
ATOM 830 O O . GLY A 1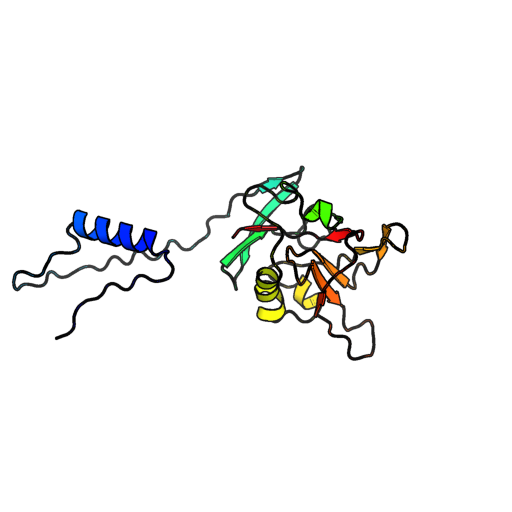 107 ? -12.920 8.447 1.260 1.00 91.19 107 GLY A O 1
ATOM 831 N N . PHE A 1 108 ? -12.066 8.362 -0.821 1.00 95.56 108 PHE A N 1
ATOM 832 C CA . PHE A 1 108 ? -10.853 7.622 -0.509 1.00 95.56 108 PHE A CA 1
ATOM 833 C C . PHE A 1 108 ? -9.647 8.334 -1.105 1.00 95.56 108 PHE A C 1
ATOM 835 O O . PHE A 1 108 ? -9.691 8.799 -2.242 1.00 95.56 108 PHE A O 1
ATOM 842 N N . ASP A 1 109 ? -8.540 8.300 -0.379 1.00 95.38 109 ASP A N 1
ATOM 843 C CA . ASP A 1 109 ? -7.274 8.882 -0.790 1.00 95.38 109 ASP A CA 1
ATOM 844 C C . ASP A 1 109 ? -6.128 7.888 -0.595 1.00 95.38 109 ASP A C 1
ATOM 846 O O . ASP A 1 109 ? -6.250 6.865 0.085 1.00 95.38 109 ASP A O 1
ATOM 850 N N . MET A 1 110 ? -4.991 8.180 -1.222 1.00 95.25 110 MET A N 1
ATOM 851 C CA . MET A 1 110 ? -3.756 7.446 -0.964 1.00 95.25 110 MET A CA 1
ATOM 852 C C . MET A 1 110 ? -3.325 7.684 0.496 1.00 95.25 110 MET A C 1
ATOM 854 O O . MET A 1 110 ? -3.281 8.842 0.921 1.00 95.25 110 MET A O 1
ATOM 858 N N . PRO A 1 111 ? -2.992 6.637 1.275 1.00 95.38 111 PRO A N 1
ATOM 859 C CA . PRO A 1 111 ? -2.730 6.775 2.703 1.00 95.38 111 PRO A CA 1
ATOM 860 C C . PRO A 1 111 ? -1.500 7.636 2.977 1.00 95.38 111 PRO A C 1
ATOM 862 O O . PRO A 1 111 ? -0.507 7.554 2.256 1.00 95.38 111 PRO A O 1
ATOM 865 N N . SER A 1 112 ? -1.526 8.404 4.066 1.00 93.81 112 SER A N 1
ATOM 866 C CA . SER A 1 112 ? -0.309 9.003 4.624 1.00 93.81 112 SER A CA 1
ATOM 867 C C . SER A 1 112 ? 0.593 7.931 5.239 1.00 93.81 112 SER A C 1
ATOM 869 O O . SER A 1 112 ? 0.133 6.840 5.591 1.00 93.81 112 SER A O 1
ATOM 871 N N . TRP A 1 113 ? 1.879 8.246 5.421 1.00 92.75 113 TRP A N 1
ATOM 872 C CA . TRP A 1 113 ? 2.818 7.289 6.011 1.00 92.75 113 TRP A CA 1
ATOM 873 C C . TRP A 1 113 ? 2.402 6.866 7.426 1.00 92.75 113 TRP A C 1
ATOM 875 O O . TRP A 1 113 ? 2.411 5.680 7.713 1.00 92.75 113 TRP A O 1
ATOM 885 N N . LYS A 1 114 ? 1.941 7.800 8.273 1.00 93.06 114 LYS A N 1
ATOM 886 C CA . LYS A 1 114 ? 1.477 7.503 9.644 1.00 93.06 114 LYS A CA 1
ATOM 887 C C . LYS A 1 114 ? 0.271 6.575 9.654 1.00 93.06 114 LYS A C 1
ATOM 889 O O . LYS A 1 114 ? 0.170 5.693 10.499 1.00 93.06 114 LYS A O 1
ATOM 894 N N . THR A 1 115 ? -0.646 6.787 8.708 1.00 94.50 115 THR A N 1
ATOM 895 C CA . THR A 1 115 ? -1.824 5.930 8.566 1.00 94.50 115 THR A CA 1
ATOM 896 C C . THR A 1 115 ? -1.383 4.516 8.230 1.00 94.50 115 THR A C 1
ATOM 898 O O . THR A 1 115 ? -1.747 3.592 8.942 1.00 94.50 115 THR A O 1
ATOM 901 N N . LEU A 1 116 ? -0.540 4.345 7.210 1.00 95.50 116 LEU A N 1
ATOM 902 C CA . LEU A 1 116 ? -0.089 3.016 6.808 1.00 95.50 116 LEU A CA 1
ATOM 903 C C . LEU A 1 116 ? 0.870 2.373 7.824 1.00 95.50 116 LEU A C 1
ATOM 905 O O . LEU A 1 116 ? 0.871 1.156 7.961 1.00 95.50 116 LEU A O 1
ATOM 909 N N . GLU A 1 117 ? 1.650 3.157 8.569 1.00 94.44 117 GLU A N 1
ATOM 910 C CA . GLU A 1 117 ? 2.526 2.663 9.638 1.00 94.44 117 GLU A CA 1
ATOM 911 C C . GLU A 1 117 ? 1.713 2.032 10.768 1.00 94.44 117 GLU A C 1
ATOM 913 O O . GLU A 1 117 ? 2.041 0.932 11.209 1.00 94.44 117 GLU A O 1
ATOM 918 N N . ALA A 1 118 ? 0.620 2.676 11.190 1.00 95.12 118 ALA A N 1
ATOM 919 C CA . ALA A 1 118 ? -0.269 2.128 12.211 1.00 95.12 118 ALA A CA 1
ATOM 920 C C . ALA A 1 118 ? -0.916 0.800 11.777 1.00 95.12 118 ALA A C 1
ATOM 922 O O . ALA A 1 118 ? -1.102 -0.084 12.608 1.00 95.12 118 ALA A O 1
ATOM 923 N N . GLU A 1 119 ? -1.213 0.638 10.482 1.00 95.00 119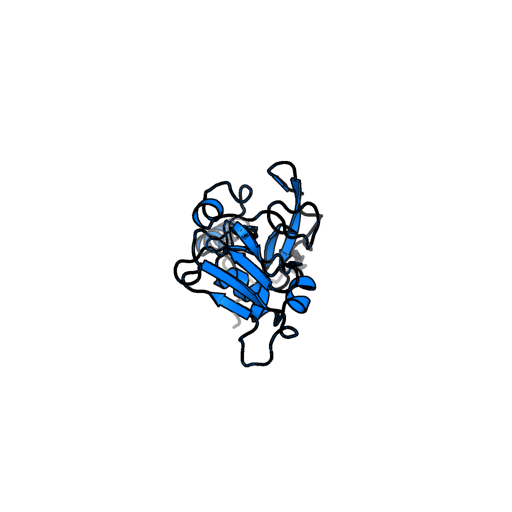 GLU A N 1
ATOM 924 C CA . GLU A 1 119 ? -1.772 -0.607 9.930 1.00 95.00 119 GLU A CA 1
ATOM 925 C C . GLU A 1 119 ? -0.735 -1.704 9.662 1.00 95.00 119 GLU A C 1
ATOM 927 O O . GLU A 1 119 ? -1.115 -2.845 9.405 1.00 95.00 119 GLU A O 1
ATOM 932 N N . THR A 1 120 ? 0.557 -1.366 9.651 1.00 94.19 120 THR A N 1
ATOM 933 C CA . THR A 1 120 ? 1.639 -2.299 9.308 1.00 94.19 120 THR A CA 1
ATOM 934 C C . THR A 1 120 ? 2.568 -2.505 10.497 1.00 94.19 120 THR A C 1
ATOM 936 O O . THR A 1 120 ? 2.318 -3.392 11.311 1.00 94.19 120 THR A O 1
ATOM 939 N N . THR A 1 121 ? 3.609 -1.690 10.660 1.00 91.00 121 THR A N 1
ATOM 940 C CA . THR A 1 121 ? 4.562 -1.821 11.772 1.00 91.00 121 THR A CA 1
ATOM 941 C C . THR A 1 121 ? 3.866 -1.750 13.130 1.00 91.00 121 THR A C 1
ATOM 943 O O . THR A 1 121 ? 4.124 -2.583 13.996 1.00 91.00 121 THR A O 1
ATOM 946 N N . GLY A 1 122 ? 2.932 -0.807 13.305 1.00 89.75 122 GLY A N 1
ATOM 947 C CA . GLY A 1 122 ? 2.133 -0.668 14.529 1.00 89.75 122 GLY A CA 1
ATOM 948 C C . GLY A 1 122 ? 1.218 -1.866 14.810 1.00 89.75 122 GLY A C 1
ATOM 949 O O . GLY A 1 122 ? 0.850 -2.101 15.958 1.00 89.75 122 GLY A O 1
ATOM 950 N N . ALA A 1 123 ? 0.910 -2.654 13.779 1.00 90.38 123 ALA A N 1
ATOM 951 C CA . ALA A 1 123 ? 0.138 -3.889 13.844 1.00 90.38 123 ALA A CA 1
ATOM 952 C C . ALA A 1 123 ? 1.010 -5.158 13.938 1.00 90.38 123 ALA A C 1
ATOM 954 O O . ALA A 1 123 ? 0.476 -6.266 13.996 1.00 90.38 123 ALA A O 1
ATOM 955 N N . GLY A 1 124 ? 2.340 -5.019 13.961 1.00 87.88 124 GLY A N 1
ATOM 956 C CA . GLY A 1 124 ? 3.277 -6.136 14.079 1.00 87.88 124 GLY A CA 1
ATOM 957 C C . GLY A 1 124 ? 3.662 -6.818 12.763 1.00 87.88 124 GLY A C 1
ATOM 958 O O . GLY A 1 124 ? 4.227 -7.908 12.818 1.00 87.88 124 GLY A O 1
ATOM 959 N N . VAL A 1 125 ? 3.401 -6.200 11.604 1.00 90.44 125 VAL A N 1
ATOM 960 C CA . VAL A 1 125 ? 3.864 -6.696 10.294 1.00 90.44 125 VAL A CA 1
ATOM 961 C C . VAL A 1 125 ? 5.386 -6.570 10.197 1.00 90.44 125 VAL A C 1
ATOM 963 O O . VAL A 1 125 ? 5.918 -5.473 10.366 1.00 90.44 125 VAL A O 1
ATOM 966 N N . LYS A 1 126 ? 6.093 -7.670 9.903 1.00 87.44 126 LYS A N 1
ATOM 967 C CA . LYS A 1 126 ? 7.568 -7.685 9.832 1.00 87.44 126 LYS A CA 1
ATOM 968 C C . LYS A 1 126 ? 8.118 -8.052 8.460 1.00 87.44 126 LYS A C 1
ATOM 970 O O . LYS A 1 126 ? 9.254 -7.700 8.163 1.00 87.44 126 LYS A O 1
ATOM 975 N N . ASN A 1 127 ? 7.357 -8.782 7.655 1.00 88.06 127 ASN A N 1
ATOM 976 C CA . ASN A 1 127 ? 7.799 -9.324 6.371 1.00 88.06 127 ASN A CA 1
ATOM 977 C C . ASN A 1 127 ? 6.617 -9.427 5.389 1.00 88.06 127 ASN A C 1
ATOM 979 O O . ASN A 1 127 ? 5.483 -9.059 5.711 1.00 88.06 127 ASN A O 1
ATOM 983 N N . VAL A 1 128 ? 6.887 -9.912 4.176 1.00 91.31 128 VAL A N 1
ATOM 984 C CA . VAL A 1 128 ? 5.862 -10.059 3.131 1.00 91.31 128 VAL A CA 1
ATOM 985 C C . VAL A 1 128 ? 4.766 -11.068 3.486 1.00 91.31 128 VAL A C 1
ATOM 987 O O . VAL A 1 128 ? 3.619 -10.836 3.116 1.00 91.31 128 VAL A O 1
ATOM 990 N N . ASP A 1 129 ? 5.078 -12.134 4.229 1.00 89.81 129 ASP A N 1
ATOM 991 C CA . ASP A 1 129 ? 4.091 -13.138 4.644 1.00 89.81 129 ASP A CA 1
ATOM 992 C C . ASP A 1 129 ? 3.124 -12.530 5.677 1.00 89.81 129 ASP A C 1
ATOM 994 O O . ASP A 1 129 ? 1.908 -12.699 5.568 1.00 89.81 129 ASP A O 1
ATOM 998 N N . ASP A 1 130 ? 3.632 -11.751 6.636 1.00 90.50 130 ASP A N 1
ATOM 999 C CA . ASP A 1 130 ? 2.803 -11.007 7.591 1.00 90.50 130 ASP A CA 1
ATOM 1000 C C . ASP A 1 130 ? 1.923 -9.976 6.870 1.00 90.50 130 ASP A C 1
ATOM 1002 O O . ASP A 1 130 ? 0.741 -9.825 7.177 1.00 90.50 130 ASP A O 1
ATOM 1006 N N . ALA A 1 131 ? 2.481 -9.267 5.882 1.00 93.88 131 ALA A N 1
ATOM 1007 C CA . ALA A 1 131 ? 1.751 -8.270 5.104 1.00 93.88 131 ALA A CA 1
ATOM 1008 C C . ALA A 1 131 ? 0.622 -8.915 4.282 1.00 93.88 131 ALA A C 1
ATOM 1010 O O . ALA A 1 131 ? -0.499 -8.391 4.248 1.00 93.88 131 ALA A O 1
ATOM 1011 N N . PHE A 1 132 ? 0.894 -10.076 3.682 1.00 94.44 132 PHE A N 1
ATOM 1012 C CA . PHE A 1 132 ? -0.068 -10.863 2.915 1.00 94.44 132 PHE A CA 1
ATOM 1013 C C . PHE A 1 132 ? -1.188 -11.433 3.792 1.00 94.44 132 PHE A C 1
ATOM 1015 O O . PHE A 1 132 ? -2.343 -11.439 3.376 1.00 94.44 132 PHE A O 1
ATOM 1022 N N . ASN A 1 133 ? -0.869 -11.866 5.013 1.00 93.31 133 ASN A N 1
ATOM 1023 C CA . ASN A 1 133 ? -1.845 -12.420 5.957 1.00 93.31 133 ASN A CA 1
ATOM 1024 C C . ASN A 1 133 ? -2.527 -11.358 6.843 1.00 93.31 133 ASN A C 1
ATOM 1026 O O . ASN A 1 133 ? -3.423 -11.685 7.623 1.00 93.31 133 ASN A O 1
ATOM 1030 N N . SER A 1 134 ? -2.131 -10.087 6.735 1.00 93.81 134 SER A N 1
ATOM 1031 C CA . SER A 1 134 ? -2.779 -8.975 7.438 1.00 93.81 134 SER A CA 1
ATOM 1032 C C . SER A 1 134 ? -4.211 -8.732 6.942 1.00 93.81 134 SER A C 1
ATOM 1034 O O . SER A 1 134 ? -4.604 -9.175 5.862 1.00 93.81 134 SER A O 1
ATOM 1036 N N . PHE A 1 135 ? -4.990 -7.927 7.673 1.00 94.44 135 PHE A N 1
ATOM 1037 C CA . PHE A 1 135 ? -6.343 -7.545 7.239 1.00 94.44 135 PHE A CA 1
ATOM 1038 C C . PHE A 1 135 ? -6.368 -6.781 5.898 1.00 94.44 135 PHE A C 1
ATOM 1040 O O . PHE A 1 135 ? -7.399 -6.755 5.225 1.00 94.44 135 PHE A O 1
ATOM 1047 N N . LEU A 1 136 ? -5.251 -6.150 5.511 1.00 96.38 136 LEU A N 1
ATOM 1048 C CA . LEU A 1 136 ? -5.111 -5.471 4.222 1.00 96.38 136 LEU A CA 1
ATOM 1049 C C . LEU A 1 136 ? -4.772 -6.441 3.088 1.00 96.38 136 LEU A C 1
ATOM 1051 O O . LEU A 1 136 ? -4.947 -6.073 1.924 1.00 96.38 136 LEU A O 1
ATOM 1055 N N . ALA A 1 137 ? -4.299 -7.647 3.408 1.00 96.75 137 ALA A N 1
ATOM 1056 C CA . ALA A 1 137 ? -3.853 -8.658 2.460 1.00 96.75 137 ALA A CA 1
ATOM 1057 C C . ALA A 1 137 ? -2.953 -8.057 1.368 1.00 96.75 137 ALA A C 1
ATOM 1059 O O . ALA A 1 137 ? -3.326 -7.971 0.193 1.00 96.75 137 ALA A O 1
ATOM 1060 N N . ILE A 1 138 ? -1.818 -7.494 1.789 1.00 97.44 138 ILE A N 1
ATOM 1061 C CA . ILE A 1 138 ? -0.910 -6.741 0.921 1.00 97.44 138 ILE A CA 1
ATOM 1062 C C . ILE A 1 138 ? -0.010 -7.731 0.172 1.00 97.44 138 ILE A C 1
ATOM 1064 O O . ILE A 1 138 ? 0.804 -8.396 0.810 1.00 97.44 138 ILE A O 1
ATOM 1068 N N . PRO A 1 139 ? -0.106 -7.830 -1.165 1.00 97.12 139 PRO A N 1
ATOM 1069 C CA . PRO A 1 139 ? 0.752 -8.728 -1.922 1.00 97.12 139 PRO A CA 1
ATOM 1070 C C . PRO A 1 139 ? 2.146 -8.146 -2.127 1.00 97.12 139 PRO A C 1
ATOM 1072 O O . PRO A 1 139 ? 2.314 -6.931 -2.283 1.00 97.12 139 PRO A O 1
ATOM 1075 N N . ALA A 1 140 ? 3.134 -9.034 -2.233 1.00 96.19 140 ALA A N 1
ATOM 1076 C CA . ALA A 1 140 ? 4.478 -8.721 -2.708 1.00 96.19 140 ALA A CA 1
ATOM 1077 C C . ALA A 1 140 ? 4.474 -8.428 -4.224 1.00 96.19 140 ALA A C 1
ATOM 1079 O O . ALA A 1 140 ? 5.038 -9.167 -5.027 1.00 96.19 140 ALA A O 1
ATOM 1080 N N . ALA A 1 141 ? 3.807 -7.344 -4.619 1.00 97.12 141 ALA A N 1
ATOM 1081 C CA . ALA A 1 141 ? 3.540 -6.993 -6.013 1.00 97.12 141 ALA A CA 1
ATOM 1082 C C . ALA A 1 141 ? 4.781 -6.572 -6.815 1.00 97.12 141 ALA A C 1
ATOM 1084 O O . ALA A 1 141 ? 4.693 -6.346 -8.024 1.00 97.12 141 ALA A O 1
ATOM 1085 N N . GLY A 1 142 ? 5.931 -6.407 -6.166 1.00 96.56 142 GLY A N 1
ATOM 1086 C CA . GLY A 1 142 ? 7.111 -5.806 -6.766 1.00 96.56 142 GLY A CA 1
ATOM 1087 C C . GLY A 1 142 ? 6.831 -4.387 -7.260 1.00 96.56 142 GLY A C 1
ATOM 1088 O O . GLY A 1 142 ? 5.967 -3.672 -6.747 1.00 96.56 142 GLY A O 1
ATOM 1089 N N . PHE A 1 143 ? 7.568 -3.964 -8.284 1.00 97.44 143 PHE A N 1
ATOM 1090 C CA . PHE A 1 143 ? 7.377 -2.659 -8.915 1.00 97.44 143 PHE A CA 1
ATOM 1091 C C . PHE A 1 143 ? 7.847 -2.620 -10.366 1.00 97.44 143 PHE A C 1
ATOM 1093 O O . PHE A 1 143 ? 8.698 -3.404 -10.789 1.00 97.44 143 PHE A O 1
ATOM 1100 N N . LYS A 1 144 ? 7.346 -1.642 -11.128 1.00 97.94 144 LYS A N 1
ATOM 1101 C CA . LYS A 1 144 ? 7.906 -1.287 -12.438 1.00 97.94 144 LYS A CA 1
ATOM 1102 C C . LYS A 1 144 ? 9.067 -0.317 -12.262 1.00 97.94 144 LYS A C 1
ATOM 1104 O O . LYS A 1 144 ? 8.868 0.832 -11.870 1.00 97.94 144 LYS A O 1
ATOM 1109 N N . ASN A 1 145 ? 10.273 -0.776 -12.574 1.00 95.88 145 ASN A N 1
ATOM 1110 C CA . ASN A 1 145 ? 11.498 -0.008 -12.371 1.00 95.88 145 ASN A CA 1
ATOM 1111 C C . ASN A 1 145 ? 11.803 0.886 -13.584 1.00 95.88 145 ASN A C 1
ATOM 1113 O O . ASN A 1 145 ? 12.018 0.375 -14.684 1.00 95.88 145 ASN A O 1
ATOM 1117 N N . ILE A 1 146 ? 11.867 2.207 -13.389 1.00 94.69 146 ILE A N 1
ATOM 1118 C CA . ILE A 1 146 ? 12.193 3.161 -14.464 1.00 94.69 146 ILE A CA 1
ATOM 1119 C C . ILE A 1 146 ? 13.565 2.903 -15.092 1.00 94.69 146 ILE A C 1
ATOM 1121 O O . ILE A 1 146 ? 13.694 2.932 -16.314 1.00 94.69 146 ILE A O 1
ATOM 1125 N N . VAL A 1 147 ? 14.568 2.583 -14.275 1.00 93.62 147 VAL A N 1
ATOM 1126 C CA . VAL A 1 147 ? 15.942 2.330 -14.732 1.00 93.62 147 VAL A CA 1
ATOM 1127 C C . VAL A 1 147 ? 15.975 1.123 -15.671 1.00 93.62 147 VAL A C 1
ATOM 1129 O O . VAL A 1 147 ? 16.666 1.133 -16.686 1.00 93.62 147 VAL A O 1
ATOM 1132 N N . ASN A 1 148 ? 15.123 0.130 -15.410 1.00 92.50 148 ASN A N 1
ATOM 1133 C CA . ASN A 1 148 ? 15.004 -1.082 -16.216 1.00 92.50 148 ASN A CA 1
ATOM 1134 C C . ASN A 1 148 ? 13.875 -0.989 -17.254 1.00 92.50 148 ASN A C 1
ATOM 1136 O O . ASN A 1 148 ? 13.196 -1.982 -17.512 1.00 92.50 148 ASN A O 1
ATOM 1140 N N . LYS A 1 149 ? 13.643 0.193 -17.845 1.00 93.88 149 LYS A N 1
ATOM 1141 C CA . LYS A 1 149 ? 12.623 0.418 -18.891 1.00 93.88 149 LYS A CA 1
ATOM 1142 C C . LYS A 1 149 ? 11.215 -0.048 -18.476 1.00 93.88 149 LYS A C 1
ATOM 1144 O O . LYS A 1 149 ? 10.499 -0.658 -19.265 1.00 93.88 149 LYS A O 1
ATOM 1149 N N . TYR A 1 150 ? 10.827 0.219 -17.228 1.00 94.00 150 TYR A N 1
ATOM 1150 C CA . TYR A 1 150 ? 9.541 -0.167 -16.627 1.00 94.00 150 TYR A CA 1
ATOM 1151 C C . TYR A 1 150 ? 9.278 -1.679 -16.522 1.00 94.00 150 TYR A C 1
ATOM 1153 O O . TYR A 1 150 ? 8.123 -2.090 -16.374 1.00 94.00 150 TYR A O 1
ATOM 1161 N N . ARG A 1 151 ? 10.319 -2.524 -16.553 1.00 96.06 151 ARG A N 1
ATOM 1162 C CA . ARG A 1 151 ? 10.164 -3.964 -16.298 1.00 96.06 151 ARG A CA 1
ATOM 1163 C C . ARG A 1 151 ? 9.707 -4.218 -14.862 1.00 96.06 151 ARG A C 1
ATOM 1165 O O . ARG A 1 151 ? 10.179 -3.566 -13.926 1.00 96.06 151 ARG A O 1
ATOM 1172 N N . LEU A 1 152 ? 8.794 -5.178 -14.709 1.00 96.75 152 LEU A N 1
ATOM 1173 C CA . LEU A 1 152 ? 8.365 -5.663 -13.402 1.00 96.75 152 LEU A CA 1
ATOM 1174 C C . LEU A 1 152 ? 9.545 -6.358 -12.714 1.00 96.75 152 LEU A C 1
ATOM 1176 O O . LEU A 1 152 ? 10.209 -7.196 -13.320 1.00 96.75 152 LEU A O 1
ATOM 1180 N N . THR A 1 153 ? 9.830 -5.955 -11.481 1.00 94.50 153 THR A N 1
ATOM 1181 C CA . THR A 1 153 ? 10.986 -6.397 -10.694 1.00 94.50 153 THR A CA 1
ATOM 1182 C C . THR A 1 153 ? 10.522 -6.794 -9.293 1.00 94.50 153 THR A C 1
ATOM 1184 O O . THR A 1 153 ? 9.641 -6.136 -8.737 1.00 94.50 153 THR A O 1
ATOM 1187 N N . SER A 1 154 ? 11.114 -7.854 -8.733 1.00 93.19 154 SER A N 1
ATOM 1188 C CA . SER A 1 154 ? 10.876 -8.343 -7.360 1.00 93.19 154 SER A CA 1
ATOM 1189 C C . SER A 1 154 ? 9.422 -8.712 -7.027 1.00 93.19 154 SER A C 1
ATOM 1191 O O . SER A 1 154 ? 9.006 -8.654 -5.871 1.00 93.19 154 SER A O 1
ATOM 1193 N N . GLN A 1 155 ? 8.635 -9.094 -8.035 1.00 94.56 155 GLN A N 1
ATOM 1194 C CA . GLN A 1 155 ? 7.320 -9.695 -7.812 1.00 94.56 155 GLN A CA 1
ATOM 1195 C C . GLN A 1 155 ? 7.491 -11.006 -7.029 1.00 94.56 155 GLN A C 1
ATOM 1197 O O . GLN A 1 155 ? 8.376 -11.803 -7.337 1.00 94.56 155 GLN A O 1
ATOM 1202 N N . GLY A 1 156 ? 6.667 -11.207 -6.004 1.00 92.62 156 GLY A N 1
ATOM 1203 C CA . GLY A 1 156 ? 6.737 -12.342 -5.085 1.00 92.62 156 GLY A CA 1
ATOM 1204 C C . GLY A 1 156 ? 7.714 -12.169 -3.917 1.00 92.62 156 GLY A C 1
ATOM 1205 O O . GLY A 1 156 ? 7.652 -12.960 -2.985 1.00 92.62 156 GLY A O 1
ATOM 1206 N N . SER A 1 157 ? 8.578 -11.146 -3.920 1.00 91.69 157 SER A N 1
ATOM 1207 C CA . SER A 1 157 ? 9.601 -10.952 -2.874 1.00 91.69 157 SER A CA 1
ATOM 1208 C C . SER A 1 157 ? 9.677 -9.539 -2.290 1.00 91.69 157 SER A C 1
ATOM 1210 O O . SER A 1 157 ? 10.392 -9.316 -1.313 1.00 91.69 157 SER A O 1
ATOM 1212 N N . LEU A 1 158 ? 8.949 -8.578 -2.865 1.00 93.56 158 LEU A N 1
ATOM 1213 C CA . LEU A 1 158 ? 8.915 -7.193 -2.407 1.00 93.56 158 LEU A CA 1
ATOM 1214 C C . LEU A 1 158 ? 7.498 -6.617 -2.492 1.00 93.56 158 LEU A C 1
ATOM 1216 O O . LEU A 1 158 ? 6.874 -6.606 -3.549 1.00 93.56 158 LEU A O 1
ATOM 1220 N N . VAL A 1 159 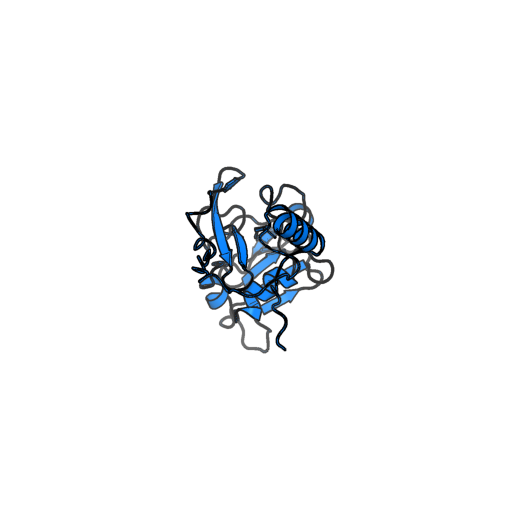? 7.017 -6.045 -1.397 1.00 96.81 159 VAL A N 1
ATOM 1221 C CA . VAL A 1 159 ? 5.928 -5.064 -1.385 1.00 96.81 159 VAL A CA 1
ATOM 1222 C C . VAL A 1 159 ? 6.538 -3.703 -1.707 1.00 96.81 159 VAL A C 1
ATOM 1224 O O . VAL A 1 159 ? 7.468 -3.289 -1.024 1.00 96.81 159 VAL A O 1
ATOM 1227 N N . ALA A 1 160 ? 6.018 -2.995 -2.710 1.00 96.75 160 ALA A N 1
ATOM 1228 C CA . ALA A 1 160 ? 6.370 -1.602 -2.987 1.00 96.75 160 ALA A CA 1
ATOM 1229 C C . ALA A 1 160 ? 5.098 -0.792 -3.263 1.00 96.75 160 ALA A C 1
ATOM 1231 O O . ALA A 1 160 ? 4.363 -1.054 -4.223 1.00 96.75 160 ALA A O 1
ATOM 1232 N N . MET A 1 161 ? 4.817 0.183 -2.399 1.00 97.56 161 MET A N 1
ATOM 1233 C CA . MET A 1 161 ? 3.553 0.921 -2.410 1.00 97.56 161 MET A CA 1
ATOM 1234 C C . MET A 1 161 ? 3.773 2.404 -2.190 1.00 97.56 161 MET A C 1
ATOM 1236 O O . MET A 1 161 ? 4.628 2.794 -1.398 1.00 97.56 161 MET A O 1
ATOM 1240 N N . TRP A 1 162 ? 2.976 3.236 -2.851 1.00 97.88 162 TRP A N 1
ATOM 1241 C CA . TRP A 1 162 ? 3.001 4.670 -2.597 1.00 97.88 162 TRP A CA 1
ATOM 1242 C C . TRP A 1 162 ? 2.248 5.046 -1.321 1.00 97.88 162 TRP A C 1
ATOM 1244 O O . TRP A 1 162 ? 1.192 4.492 -1.014 1.00 97.88 162 TRP A O 1
ATOM 1254 N N . VAL A 1 163 ? 2.783 6.045 -0.622 1.00 95.62 163 VAL A N 1
ATOM 1255 C CA . VAL A 1 163 ? 2.109 6.785 0.446 1.00 95.62 163 VAL A CA 1
ATOM 1256 C C . VAL A 1 163 ? 2.147 8.279 0.128 1.00 95.62 163 VAL A C 1
ATOM 1258 O O . VAL A 1 163 ? 3.049 8.778 -0.549 1.00 95.62 163 VAL A O 1
ATOM 1261 N N . ASN A 1 164 ? 1.137 9.010 0.583 1.00 91.75 164 ASN A N 1
ATOM 1262 C CA . ASN A 1 164 ? 1.006 10.440 0.357 1.00 91.75 164 ASN A CA 1
ATOM 1263 C C . ASN A 1 164 ? 1.592 11.222 1.529 1.00 91.75 164 ASN A C 1
ATOM 1265 O O . ASN A 1 164 ? 0.864 11.692 2.400 1.00 91.75 164 ASN A O 1
ATOM 1269 N N . ASP A 1 165 ? 2.915 11.344 1.560 1.00 87.56 165 ASP A N 1
ATOM 1270 C CA . ASP A 1 165 ? 3.592 12.207 2.521 1.00 87.56 165 ASP A CA 1
ATOM 1271 C C . ASP A 1 165 ? 4.779 12.948 1.879 1.00 87.56 165 ASP A C 1
ATOM 1273 O O . ASP A 1 165 ? 5.227 12.616 0.774 1.00 87.56 165 ASP A O 1
ATOM 1277 N N . LYS A 1 166 ? 5.221 14.025 2.538 1.00 78.00 166 LYS A N 1
ATOM 1278 C CA . LYS A 1 166 ? 6.348 14.862 2.113 1.00 78.00 166 LYS A CA 1
ATOM 1279 C C . LYS A 1 166 ? 7.690 14.236 2.487 1.00 78.00 166 LYS A C 1
ATOM 1281 O O . LYS A 1 166 ? 8.643 14.401 1.738 1.00 78.00 166 LYS A O 1
ATOM 1286 N N . GLU A 1 167 ? 7.756 13.539 3.619 1.00 78.50 167 GLU A N 1
ATOM 1287 C CA . GLU A 1 167 ? 8.987 12.943 4.149 1.00 78.50 167 GLU A CA 1
ATOM 1288 C C . GLU A 1 167 ? 9.173 11.509 3.649 1.00 78.50 167 GLU A C 1
ATOM 1290 O O . GLU A 1 167 ? 10.269 11.079 3.313 1.00 78.50 167 GLU A O 1
ATOM 1295 N N . LYS A 1 168 ? 8.092 10.737 3.572 1.00 87.50 168 LYS A N 1
ATOM 1296 C CA . LYS A 1 168 ? 8.128 9.347 3.107 1.00 87.50 168 LYS A CA 1
ATOM 1297 C C . LYS A 1 168 ? 7.149 9.209 1.970 1.00 87.50 168 LYS A C 1
ATOM 1299 O O . LYS A 1 168 ? 5.968 9.463 2.153 1.00 87.50 168 LYS A O 1
ATOM 1304 N N . ASN A 1 169 ? 7.619 8.816 0.794 1.00 93.69 169 ASN A N 1
ATOM 1305 C CA . ASN A 1 169 ? 6.726 8.666 -0.349 1.00 93.69 169 ASN A CA 1
ATOM 1306 C C . ASN A 1 169 ? 6.369 7.210 -0.630 1.00 93.69 169 ASN A C 1
ATOM 1308 O O . ASN A 1 169 ? 5.412 6.990 -1.362 1.00 93.69 169 ASN A O 1
ATOM 1312 N N . SER A 1 170 ? 7.052 6.224 -0.040 1.00 95.94 170 SER A N 1
ATOM 1313 C CA . SER A 1 170 ? 6.708 4.813 -0.234 1.00 95.94 170 SER A CA 1
ATOM 1314 C C . SER A 1 170 ? 6.890 3.938 1.011 1.00 95.94 170 SER A C 1
ATOM 1316 O O . SER A 1 170 ? 7.613 4.289 1.945 1.00 95.94 170 SER A O 1
ATOM 1318 N N . LEU A 1 171 ? 6.215 2.789 0.998 1.00 96.38 171 LEU A N 1
ATOM 1319 C CA . LEU A 1 171 ? 6.440 1.645 1.880 1.00 96.38 171 LEU A CA 1
ATOM 1320 C C . LEU A 1 171 ? 7.086 0.521 1.065 1.00 96.38 171 LEU A C 1
ATOM 1322 O O . LEU A 1 171 ? 6.574 0.161 -0.001 1.00 96.38 171 LEU A O 1
ATOM 1326 N N . THR A 1 172 ? 8.157 -0.061 1.601 1.00 94.94 172 THR A N 1
ATOM 1327 C CA . THR A 1 172 ? 8.779 -1.285 1.094 1.00 94.94 172 THR A CA 1
ATOM 1328 C C . THR A 1 172 ? 8.809 -2.368 2.163 1.00 94.94 172 THR A C 1
ATOM 1330 O O . THR A 1 172 ? 9.248 -2.099 3.281 1.00 94.94 172 THR A O 1
ATOM 1333 N N . ILE A 1 173 ? 8.378 -3.583 1.815 1.00 93.94 173 ILE A N 1
ATOM 1334 C CA . ILE A 1 173 ? 8.492 -4.771 2.676 1.00 93.94 173 ILE A CA 1
ATOM 1335 C C . ILE A 1 173 ? 9.156 -5.889 1.883 1.00 93.94 173 ILE A C 1
ATOM 1337 O O . ILE A 1 173 ? 8.664 -6.261 0.824 1.00 93.94 173 ILE A O 1
ATOM 1341 N N . LEU A 1 174 ? 10.268 -6.406 2.374 1.00 88.50 174 LEU A N 1
ATOM 1342 C CA . LEU A 1 174 ? 11.090 -7.420 1.735 1.00 88.50 174 LEU A CA 1
ATOM 1343 C C . LEU A 1 174 ? 10.823 -8.793 2.340 1.00 88.50 174 LEU A C 1
ATOM 1345 O O . LEU A 1 174 ? 10.463 -8.919 3.511 1.00 88.50 174 LEU A O 1
ATOM 1349 N N . ASP A 1 175 ? 11.014 -9.826 1.529 1.00 81.12 175 ASP A N 1
ATOM 1350 C CA . ASP A 1 175 ? 11.109 -11.189 2.028 1.00 81.12 175 ASP A CA 1
ATOM 1351 C C . ASP A 1 175 ? 12.506 -11.437 2.617 1.00 81.12 175 ASP A C 1
ATOM 1353 O O . ASP A 1 175 ? 13.520 -11.449 1.913 1.00 81.12 175 ASP A O 1
ATOM 1357 N N . ASN A 1 176 ? 12.547 -11.669 3.926 1.00 67.25 176 ASN A N 1
ATOM 1358 C CA . ASN A 1 176 ? 13.756 -11.935 4.702 1.00 67.25 176 ASN A CA 1
ATOM 1359 C C . ASN A 1 176 ? 14.441 -13.252 4.285 1.00 67.25 176 ASN A C 1
ATOM 1361 O O . ASN A 1 176 ? 15.585 -13.490 4.659 1.00 67.25 176 ASN A O 1
ATOM 1365 N N . ARG A 1 177 ? 13.762 -14.119 3.519 1.00 64.12 177 ARG A N 1
ATOM 1366 C CA . ARG A 1 177 ? 14.308 -15.389 3.011 1.00 64.12 177 ARG A CA 1
ATOM 1367 C C . ARG A 1 177 ? 15.288 -15.210 1.846 1.00 64.12 177 ARG A C 1
ATOM 1369 O O . ARG A 1 177 ? 15.951 -16.173 1.476 1.00 64.12 177 ARG A O 1
ATOM 1376 N N . VAL A 1 178 ? 15.382 -14.013 1.256 1.00 55.38 178 VAL A N 1
ATOM 1377 C CA . VAL A 1 178 ? 16.089 -13.787 -0.023 1.00 55.38 178 VAL A CA 1
ATOM 1378 C C . VAL A 1 178 ? 17.466 -13.112 0.148 1.00 55.38 178 VAL A C 1
ATOM 1380 O O . VAL A 1 178 ? 18.177 -12.925 -0.834 1.00 55.38 178 VAL A O 1
ATOM 1383 N N . GLY A 1 179 ? 17.920 -12.798 1.368 1.00 48.62 179 GLY A N 1
ATOM 1384 C CA . GLY A 1 179 ? 19.251 -12.206 1.562 1.00 48.62 179 GLY A CA 1
ATOM 1385 C C . GLY A 1 179 ? 19.785 -12.315 2.986 1.00 48.62 179 GLY A C 1
ATOM 1386 O O . GLY A 1 179 ? 19.173 -11.815 3.923 1.00 48.62 179 GLY A O 1
ATOM 1387 N N . GLY A 1 180 ? 20.948 -12.950 3.142 1.00 45.72 180 GLY A N 1
ATOM 1388 C CA . GLY A 1 180 ? 21.713 -12.939 4.387 1.00 45.72 180 GLY A CA 1
ATOM 1389 C C . GLY A 1 180 ? 22.345 -11.566 4.621 1.00 45.72 180 GLY A C 1
ATOM 1390 O O . GLY A 1 180 ? 23.281 -11.190 3.921 1.00 45.72 180 GLY A O 1
ATOM 1391 N N . GLY A 1 181 ? 21.825 -10.823 5.595 1.00 49.53 181 GLY A N 1
ATOM 1392 C CA . GLY A 1 181 ? 22.368 -9.550 6.069 1.00 49.53 181 GLY A CA 1
ATOM 1393 C C . GLY A 1 181 ? 21.322 -8.729 6.825 1.00 49.53 181 GLY A C 1
ATOM 1394 O O . GLY A 1 181 ? 20.127 -8.971 6.664 1.00 49.53 181 GLY A O 1
ATOM 1395 N N . ASP A 1 182 ? 21.777 -7.756 7.622 1.00 52.44 182 ASP A N 1
ATOM 1396 C CA . ASP A 1 182 ? 20.987 -6.811 8.438 1.00 52.44 182 ASP A CA 1
ATOM 1397 C C . ASP A 1 182 ? 20.123 -5.839 7.596 1.00 52.44 182 ASP A C 1
ATOM 1399 O O . ASP A 1 182 ? 20.141 -4.621 7.774 1.00 52.44 182 ASP A O 1
ATOM 1403 N N . MET A 1 183 ? 19.374 -6.345 6.620 1.00 57.03 183 MET A N 1
ATOM 1404 C CA . MET A 1 183 ? 18.391 -5.558 5.889 1.00 57.03 183 MET A CA 1
ATOM 1405 C C . MET A 1 183 ? 17.157 -5.378 6.766 1.00 57.03 183 MET A C 1
ATOM 1407 O O . MET A 1 183 ? 16.525 -6.354 7.163 1.00 57.03 183 MET A O 1
ATOM 1411 N N . THR A 1 184 ? 16.783 -4.126 7.038 1.00 66.62 184 THR A N 1
ATOM 1412 C CA . THR A 1 184 ? 15.499 -3.803 7.668 1.00 66.62 184 THR A CA 1
ATOM 1413 C C . THR A 1 184 ? 14.374 -4.247 6.730 1.00 66.62 184 THR A C 1
ATOM 1415 O O . THR A 1 184 ? 14.201 -3.638 5.670 1.00 66.62 184 THR A O 1
ATOM 1418 N N . PRO A 1 185 ? 13.617 -5.302 7.069 1.00 77.88 185 PRO A N 1
ATOM 1419 C CA . PRO A 1 185 ? 12.708 -5.936 6.123 1.00 77.88 185 PRO A CA 1
ATOM 1420 C C . PRO A 1 185 ? 11.494 -5.067 5.812 1.00 77.88 185 PRO A C 1
ATOM 1422 O O . PRO A 1 185 ? 10.925 -5.193 4.740 1.00 77.88 185 PRO A O 1
ATOM 1425 N N . LEU A 1 186 ? 11.125 -4.146 6.702 1.00 89.19 186 LEU A N 1
ATOM 1426 C CA . LEU A 1 186 ? 10.079 -3.159 6.480 1.00 89.19 186 LEU A CA 1
ATOM 1427 C C . LEU A 1 186 ? 10.666 -1.760 6.633 1.00 89.19 186 LEU A C 1
ATOM 1429 O O . LEU A 1 186 ? 11.272 -1.434 7.653 1.00 89.19 186 LEU A O 1
ATOM 1433 N N . GLN A 1 187 ? 10.448 -0.922 5.626 1.00 90.88 187 GLN A N 1
ATOM 1434 C CA . GLN A 1 187 ? 10.934 0.449 5.595 1.00 90.88 187 GLN A CA 1
ATOM 1435 C C . GLN A 1 187 ? 9.902 1.375 4.953 1.00 90.88 187 GLN A C 1
ATOM 1437 O O . GLN A 1 187 ? 9.373 1.097 3.879 1.00 90.88 187 GLN A O 1
ATOM 1442 N N . PHE A 1 188 ? 9.704 2.545 5.558 1.00 92.75 188 PHE A N 1
ATOM 1443 C CA . PHE A 1 188 ? 9.166 3.696 4.839 1.00 92.75 188 PHE A CA 1
ATOM 1444 C C . PHE A 1 188 ? 10.318 4.470 4.204 1.00 92.75 188 PHE A C 1
ATOM 1446 O O . PHE A 1 188 ? 11.214 4.950 4.901 1.00 92.75 188 PHE A O 1
ATOM 1453 N N . VAL A 1 189 ? 10.316 4.565 2.877 1.00 91.12 189 VAL A N 1
ATOM 1454 C CA . VAL A 1 189 ? 11.435 5.117 2.112 1.00 91.12 189 VAL A CA 1
ATOM 1455 C C . VAL A 1 189 ? 11.214 6.606 1.864 1.00 91.12 189 VAL A C 1
ATOM 1457 O O . VAL A 1 189 ? 10.151 7.041 1.411 1.00 91.12 189 VAL A O 1
ATOM 1460 N N . HIS A 1 190 ? 12.260 7.386 2.123 1.00 86.69 190 HIS A N 1
ATOM 1461 C CA . HIS A 1 190 ? 12.352 8.783 1.718 1.00 86.69 190 HIS A CA 1
ATOM 1462 C C . HIS A 1 190 ? 12.818 8.863 0.254 1.00 86.69 190 HIS A C 1
ATOM 1464 O O . HIS A 1 190 ? 13.769 8.186 -0.132 1.00 86.69 190 HIS A O 1
ATOM 1470 N N . ASN A 1 191 ? 12.178 9.704 -0.564 1.00 86.12 191 ASN A N 1
ATOM 1471 C CA . ASN A 1 191 ? 12.569 9.976 -1.956 1.00 86.12 191 ASN A CA 1
ATOM 1472 C C . ASN A 1 191 ? 12.732 8.746 -2.872 1.00 86.12 191 ASN A C 1
ATOM 1474 O O . ASN A 1 191 ? 13.628 8.708 -3.718 1.00 86.12 191 ASN A O 1
ATOM 1478 N N . SER A 1 192 ? 11.842 7.752 -2.784 1.00 93.12 192 SER A N 1
ATOM 1479 C CA . SER A 1 192 ? 11.738 6.752 -3.858 1.00 93.12 192 SER A CA 1
ATOM 1480 C C . SER A 1 192 ? 11.522 7.444 -5.206 1.00 93.12 192 SER A C 1
ATOM 1482 O O . SER A 1 192 ? 10.762 8.411 -5.283 1.00 93.12 192 SER A O 1
ATOM 1484 N N . ASN A 1 193 ? 12.176 6.951 -6.265 1.00 94.75 193 ASN A N 1
ATOM 1485 C CA . ASN A 1 193 ? 12.128 7.591 -7.579 1.00 94.75 193 ASN A CA 1
ATOM 1486 C C . ASN A 1 193 ? 10.665 7.712 -8.060 1.00 94.75 193 ASN A C 1
ATOM 1488 O O . ASN A 1 193 ? 10.030 6.682 -8.302 1.00 94.75 193 ASN A O 1
ATOM 1492 N N . PRO A 1 194 ? 10.126 8.934 -8.238 1.00 94.81 194 PRO A N 1
ATOM 1493 C CA . PRO A 1 194 ? 8.708 9.150 -8.532 1.00 94.81 194 PRO A CA 1
ATOM 1494 C C . PRO A 1 194 ? 8.278 8.597 -9.898 1.00 94.81 194 PRO A C 1
ATOM 1496 O O . PRO A 1 194 ? 7.082 8.449 -10.157 1.00 94.81 194 PRO A O 1
ATOM 1499 N N . ALA A 1 195 ? 9.238 8.280 -10.773 1.00 96.38 195 ALA A N 1
ATOM 1500 C CA . ALA A 1 195 ? 8.987 7.658 -12.062 1.00 96.38 195 ALA A CA 1
ATOM 1501 C C . ALA A 1 195 ? 8.816 6.134 -11.988 1.00 96.38 195 ALA A C 1
ATOM 1503 O O . ALA A 1 195 ? 8.405 5.555 -12.993 1.00 96.38 195 ALA A O 1
ATOM 1504 N N . ASN A 1 196 ? 9.104 5.482 -10.855 1.00 97.12 196 ASN A N 1
ATOM 1505 C CA . ASN A 1 196 ? 8.775 4.069 -10.662 1.00 97.12 196 ASN A CA 1
ATOM 1506 C C . ASN A 1 196 ? 7.258 3.849 -10.687 1.00 97.12 196 ASN A C 1
ATOM 1508 O O . ASN A 1 196 ? 6.481 4.746 -10.379 1.00 97.12 196 ASN A O 1
ATOM 1512 N N . GLY A 1 197 ? 6.833 2.642 -11.049 1.00 98.06 197 GLY A N 1
ATOM 1513 C CA . GLY A 1 197 ? 5.443 2.219 -10.927 1.00 98.06 197 GLY A CA 1
ATOM 1514 C C . GLY A 1 197 ? 5.248 1.380 -9.672 1.00 98.06 197 GLY A C 1
ATOM 1515 O O . GLY A 1 197 ? 5.654 0.220 -9.692 1.00 98.06 197 GLY A O 1
ATOM 1516 N N . PHE A 1 198 ? 4.645 1.931 -8.615 1.00 98.38 198 PHE A N 1
ATOM 1517 C CA . PHE A 1 198 ? 4.310 1.194 -7.382 1.00 98.38 198 PHE A CA 1
ATOM 1518 C C . PHE A 1 198 ? 2.801 0.971 -7.264 1.00 98.38 198 PHE A C 1
ATOM 1520 O O . PHE A 1 198 ? 2.005 1.634 -7.939 1.00 98.38 198 PHE A O 1
ATOM 1527 N N . SER A 1 199 ? 2.423 0.037 -6.393 1.00 98.38 199 SER A N 1
ATOM 1528 C CA . SER A 1 199 ? 1.021 -0.213 -6.057 1.00 98.38 199 SER A CA 1
ATOM 1529 C C . SER A 1 199 ? 0.421 0.959 -5.277 1.00 98.38 199 SER A C 1
ATOM 1531 O O . SER A 1 199 ? 1.116 1.655 -4.534 1.00 98.38 199 SER A O 1
ATOM 1533 N N . VAL A 1 200 ? -0.891 1.155 -5.408 1.00 98.00 200 VAL A N 1
ATOM 1534 C CA . VAL A 1 200 ? -1.653 2.151 -4.640 1.00 98.00 200 VAL A CA 1
ATOM 1535 C C . VAL A 1 200 ? -2.724 1.442 -3.821 1.00 98.00 200 VAL A C 1
ATOM 1537 O O . VAL A 1 200 ? -3.493 0.637 -4.348 1.00 98.00 200 VAL A O 1
ATOM 1540 N N . ARG A 1 201 ? -2.790 1.772 -2.530 1.00 96.81 201 ARG A N 1
ATOM 1541 C CA . ARG A 1 201 ? -3.942 1.492 -1.665 1.00 96.81 201 ARG A CA 1
ATOM 1542 C C . ARG A 1 201 ? -4.705 2.775 -1.413 1.00 96.81 201 ARG A C 1
ATOM 1544 O O . ARG A 1 201 ? -4.122 3.853 -1.451 1.00 96.81 201 ARG A O 1
ATOM 1551 N N . CYS A 1 202 ? -5.995 2.632 -1.153 1.00 97.88 202 CYS A N 1
ATOM 1552 C CA . CYS A 1 202 ? -6.886 3.750 -0.902 1.00 97.88 202 CYS A CA 1
ATOM 1553 C C . CYS A 1 202 ? -7.571 3.558 0.454 1.00 97.88 202 CYS A C 1
ATOM 1555 O O . CYS A 1 202 ? -8.101 2.478 0.737 1.00 97.88 202 CYS A O 1
ATOM 1557 N N . VAL A 1 203 ? -7.556 4.609 1.268 1.00 97.56 203 VAL A N 1
ATOM 1558 C CA . VAL A 1 203 ? -8.129 4.667 2.616 1.00 97.56 203 VAL A CA 1
ATOM 1559 C C . VAL A 1 203 ? -9.066 5.862 2.723 1.00 97.56 203 VAL A C 1
ATOM 1561 O O . VAL A 1 203 ? -8.856 6.887 2.078 1.00 97.56 203 VAL A O 1
ATOM 1564 N N . LYS A 1 204 ? -10.107 5.717 3.529 1.00 93.06 204 LYS A N 1
ATOM 1565 C CA . LYS A 1 204 ? -11.028 6.772 3.921 1.00 93.06 204 LYS A CA 1
ATOM 1566 C C . LYS A 1 204 ? -10.719 7.189 5.354 1.00 93.06 204 LYS A C 1
ATOM 1568 O O . LYS A 1 204 ? -10.627 6.329 6.238 1.00 93.06 204 LYS A O 1
ATOM 1573 N N . ASP A 1 205 ? -10.555 8.493 5.549 1.00 67.19 205 ASP A N 1
ATOM 1574 C CA . ASP A 1 205 ? -10.401 9.108 6.869 1.00 67.19 205 ASP A CA 1
ATOM 1575 C C . ASP A 1 205 ? -11.704 9.124 7.673 1.00 67.19 205 ASP A C 1
ATOM 1577 O O . ASP A 1 205 ? -12.794 9.318 7.078 1.00 67.19 205 ASP A O 1
#

Foldseek 3Di:
DDDDDDDDPDDDPVVVVVVVVVCVVVVVDDDDDDDDDDDDPPPPPPPPPDDDFDDWDQAPNATWGWDQQPQPRWIWTLDWDQDNDRLDFGWFDQLVRQQDPRSDPPQKHFAAPVRVCCQDVVVPHQAQVSCCPGSSNQAQNAWQDVVVVGDGPRHRFKAWEAHPDQAFGIWIAGHPVPDPDPDRRIDRDGCDPSRMTHITIIIHD